Protein AF-A0AAE4FSF0-F1 (afdb_monomer_lite)

Foldseek 3Di:
DDPVVVVVVVVVVVVVVVVVVVVVVVVVVVVVVVVVVQVVLCVFALVLLLVLLVQLLVLLQCLLVVVPDDDPPQVVDCDQLRFGPSLLSNLLSQLQNLLSLVVCCVFHPCVPPPVLVVLSCQLLCLQQDPVLQDPPQPNASRAHPVLSNVSSPVFKDFDCLQPPVVPDPPDDDDPDDNPPPVGTGIDGDDSVVVSVCSNDPVNVPPPSCPNSVSNRVQSRPDDSLDDGRCSLSSLSSSLSSLVSSVVSCVVVVHHPDPDRDARRADSDDPCRVPNQFAKDFPDDDQQKTKIAGPVLQPDVNVQSVVQSHLSSDPFWPHWDQDSVRNMIMTGGDNVVDDSVRVCVSCVVRHPDDD

Radius of gyration: 27.37 Å; chains: 1; bounding box: 72×64×83 Å

Secondary structure (DSSP, 8-state):
--HHHHHHHHHHHHHHHHHHHHHHHHHHHHHHHHHHHHHHHIIIIIHHHHHHHHHHHHHHHHHHTT--PPPTTTTT---GGGS-HHHHHHHHHHHHHHHHHHHHHHHSTTTT-HHHHHHHHHHHHHHH--TT--TTS-STT---HHHHHHHHHHHEEE-THHHHHHH--SS----S-----SS--EEEPPHHHHHHHHH-HHHHT-GGGHHHHHHHHHHHH--TTS--TTHHHHHHHHHHHHHHHHHHHHHHT--S-SS---PPPPSS-HHHHH-S---EEEEEETTEEEEE-GGGGT-HHHHHHHHHHHHTSTTEEEEEEETTTTEEEEEE-TTT--HHHHHHHHHTSS----

Structure (mmCIF, N/CA/C/O backbone):
data_AF-A0AAE4FSF0-F1
#
_entry.id   AF-A0AAE4FSF0-F1
#
loop_
_atom_site.group_PDB
_atom_site.id
_atom_site.type_symbol
_atom_site.label_atom_id
_atom_site.label_alt_id
_atom_site.label_comp_id
_atom_site.label_asym_id
_atom_site.label_entity_id
_atom_site.label_seq_id
_atom_site.pdbx_PDB_ins_code
_atom_site.Cartn_x
_atom_site.Cartn_y
_atom_site.Cartn_z
_atom_site.occupancy
_atom_site.B_iso_or_equiv
_atom_site.auth_seq_id
_atom_site.auth_comp_id
_atom_site.auth_asym_id
_atom_site.auth_atom_id
_atom_site.pdbx_PDB_model_num
ATOM 1 N N . MET A 1 1 ? -48.128 -25.827 54.444 1.00 56.47 1 MET A N 1
ATOM 2 C CA . MET A 1 1 ? -46.885 -25.034 54.534 1.00 56.47 1 MET A CA 1
ATOM 3 C C . MET A 1 1 ? -47.155 -23.865 55.450 1.00 56.47 1 MET A C 1
ATOM 5 O O . MET A 1 1 ? -48.154 -23.189 55.232 1.00 56.47 1 MET A O 1
ATOM 9 N N . ASP A 1 2 ? -46.313 -23.655 56.459 1.00 75.25 2 ASP A N 1
ATOM 10 C CA . ASP A 1 2 ? -46.440 -22.484 57.325 1.00 75.25 2 ASP A CA 1
ATOM 11 C C . ASP A 1 2 ? -46.192 -21.192 56.530 1.00 75.25 2 ASP A C 1
ATOM 13 O O . ASP A 1 2 ? -45.295 -21.160 55.680 1.00 75.25 2 ASP A O 1
ATOM 17 N N . PRO A 1 3 ? -46.928 -20.103 56.814 1.00 75.94 3 PRO A N 1
ATOM 18 C CA . PRO A 1 3 ? -46.748 -18.810 56.147 1.00 75.94 3 PRO A CA 1
ATOM 19 C C . PRO A 1 3 ? -45.313 -18.271 56.276 1.00 75.94 3 PRO A C 1
ATOM 21 O O . PRO A 1 3 ? -44.815 -17.599 55.375 1.00 75.94 3 PRO A O 1
ATOM 24 N N . ILE A 1 4 ? -44.612 -18.644 57.350 1.00 75.38 4 ILE A N 1
ATOM 25 C CA . ILE A 1 4 ? -43.199 -18.318 57.579 1.00 75.38 4 ILE A CA 1
ATOM 26 C C . ILE A 1 4 ? -42.293 -18.990 56.531 1.00 75.38 4 ILE A C 1
ATOM 28 O O . ILE A 1 4 ? -41.375 -18.355 56.016 1.00 75.38 4 ILE A O 1
ATOM 32 N N . GLN A 1 5 ? -42.564 -20.245 56.157 1.00 75.00 5 GLN A N 1
ATOM 33 C CA . GLN A 1 5 ? -41.776 -20.946 55.136 1.00 75.00 5 GLN A CA 1
ATOM 34 C C . GLN A 1 5 ? -42.026 -20.397 53.728 1.00 75.00 5 GLN A C 1
ATOM 36 O O . GLN A 1 5 ? -41.090 -20.293 52.939 1.00 75.00 5 GLN A O 1
ATOM 41 N N . LEU A 1 6 ? -43.260 -19.982 53.429 1.00 76.81 6 LEU A N 1
ATOM 42 C CA . LEU A 1 6 ? -43.608 -19.313 52.171 1.00 76.81 6 LEU A CA 1
ATOM 43 C C . LEU A 1 6 ? -42.887 -17.965 52.016 1.00 76.81 6 LEU A C 1
ATOM 45 O O . LEU A 1 6 ? -42.329 -17.692 50.954 1.00 76.81 6 LEU A O 1
ATOM 49 N N . GLY A 1 7 ? -42.830 -17.156 53.081 1.00 77.88 7 GLY A N 1
ATOM 50 C CA . GLY A 1 7 ? -42.092 -15.888 53.079 1.00 77.88 7 GLY A CA 1
ATOM 51 C C . GLY A 1 7 ? -40.581 -16.069 52.897 1.00 77.88 7 GLY A C 1
ATOM 52 O O . GLY A 1 7 ? -39.942 -15.302 52.178 1.00 77.88 7 GLY A O 1
ATOM 53 N N . LEU A 1 8 ? -40.012 -17.123 53.489 1.00 80.19 8 LEU A N 1
ATOM 54 C CA . LEU A 1 8 ? -38.584 -17.424 53.380 1.00 80.19 8 LEU A CA 1
ATOM 55 C C . LEU A 1 8 ? -38.207 -17.911 51.970 1.00 80.19 8 LEU A C 1
ATOM 57 O O . LEU A 1 8 ? -37.219 -17.445 51.404 1.00 80.19 8 LEU A O 1
ATOM 61 N N . ILE A 1 9 ? -39.036 -18.766 51.361 1.00 82.56 9 ILE A N 1
ATOM 62 C CA . ILE A 1 9 ? -38.867 -19.217 49.969 1.00 82.56 9 ILE A CA 1
ATOM 63 C C . ILE A 1 9 ? -38.991 -18.040 48.991 1.00 82.56 9 ILE A C 1
ATOM 65 O O . ILE A 1 9 ? -38.169 -17.910 48.084 1.00 82.56 9 ILE A O 1
ATOM 69 N N . ALA A 1 10 ? -39.970 -17.153 49.192 1.00 79.81 10 ALA A N 1
ATOM 70 C CA . ALA A 1 10 ? -40.151 -15.968 48.354 1.00 79.81 10 ALA A CA 1
ATOM 71 C C . ALA A 1 10 ? -38.953 -15.001 48.433 1.00 79.81 10 ALA A C 1
ATOM 73 O O . ALA A 1 10 ? -38.528 -14.462 47.412 1.00 79.81 10 ALA A O 1
ATOM 74 N N . SER A 1 11 ? -38.371 -14.821 49.624 1.00 84.12 11 SER A N 1
ATOM 75 C CA . SER A 1 11 ? -37.178 -13.987 49.824 1.00 84.12 11 SER A CA 1
ATOM 76 C C . SER A 1 11 ? -35.945 -14.556 49.111 1.00 84.12 11 SER A C 1
ATOM 78 O O . SER A 1 11 ? -35.251 -13.832 48.397 1.00 84.12 11 SER A O 1
ATOM 80 N N . ILE A 1 12 ? -35.717 -15.871 49.221 1.00 86.31 12 ILE A N 1
ATOM 81 C CA . ILE A 1 12 ? -34.609 -16.551 48.534 1.00 86.31 12 ILE A CA 1
ATOM 82 C C . ILE A 1 12 ? -34.770 -16.442 47.013 1.00 86.31 12 ILE A C 1
ATOM 84 O O . ILE A 1 12 ? -33.822 -16.072 46.323 1.00 86.31 12 ILE A O 1
ATOM 88 N N . LEU A 1 13 ? -35.971 -16.707 46.488 1.00 86.38 13 LEU A N 1
ATOM 89 C CA . LEU A 1 13 ? -36.256 -16.580 45.056 1.00 86.38 13 LEU A CA 1
ATOM 90 C C . LEU A 1 13 ? -36.043 -15.146 44.556 1.00 86.38 13 LEU A C 1
ATOM 92 O O . LEU A 1 13 ? -35.426 -14.955 43.513 1.00 86.38 13 LEU A O 1
ATOM 96 N N . SER A 1 14 ? -36.486 -14.141 45.314 1.00 87.75 14 SER A N 1
ATOM 97 C CA . SER A 1 14 ? -36.264 -12.728 44.987 1.00 87.75 14 SER A CA 1
ATOM 98 C C . SER A 1 14 ? -34.772 -12.373 44.928 1.00 87.75 14 SER A C 1
ATOM 100 O O . SER A 1 14 ? -34.317 -11.745 43.967 1.00 87.75 14 SER A O 1
ATOM 102 N N . GLY A 1 15 ? -33.984 -12.834 45.907 1.00 86.69 15 GLY A N 1
ATOM 103 C CA . GLY A 1 15 ? -32.534 -12.633 45.933 1.00 86.69 15 GLY A CA 1
ATOM 104 C C . GLY A 1 15 ? -31.825 -13.267 44.734 1.00 86.69 15 GLY A C 1
ATOM 105 O O . GLY A 1 15 ? -30.996 -12.619 44.096 1.00 86.69 15 GLY A O 1
ATOM 106 N N . VAL A 1 16 ? -32.198 -14.499 44.371 1.00 89.12 16 VAL A N 1
ATOM 107 C CA . VAL A 1 16 ? -31.643 -15.205 43.202 1.00 89.12 16 VAL A CA 1
ATOM 108 C C . VAL A 1 16 ? -32.030 -14.512 41.893 1.00 89.12 16 VAL A C 1
ATOM 110 O O . VAL A 1 16 ? -31.165 -14.299 41.045 1.00 89.12 16 VAL A O 1
ATOM 113 N N . CYS A 1 17 ? -33.292 -14.103 41.735 1.00 89.94 17 CYS A N 1
ATOM 114 C CA . CYS A 1 17 ? -33.745 -13.358 40.558 1.00 89.94 17 CYS A CA 1
ATOM 115 C C . CYS A 1 17 ? -33.014 -12.019 40.414 1.00 89.94 17 CYS A C 1
ATOM 117 O O . CYS A 1 17 ? -32.606 -11.664 39.311 1.00 89.94 17 CYS A O 1
ATOM 119 N N . THR A 1 18 ? -32.799 -11.301 41.520 1.00 92.56 18 THR A N 1
ATOM 120 C CA . THR A 1 18 ? -32.062 -10.030 41.514 1.00 92.56 18 THR A CA 1
ATOM 121 C C . THR A 1 18 ? -30.602 -10.250 41.122 1.00 92.56 18 THR A C 1
ATOM 123 O O . T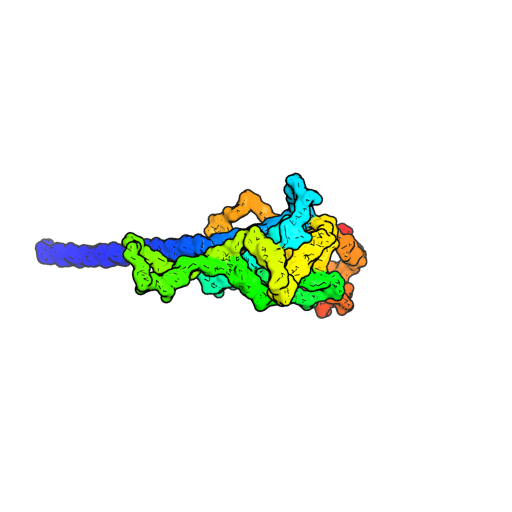HR A 1 18 ? -30.097 -9.544 40.255 1.00 92.56 18 THR A O 1
ATOM 126 N N . ALA A 1 19 ? -29.939 -11.265 41.685 1.00 89.88 19 ALA A N 1
ATOM 127 C CA . ALA A 1 19 ? -28.560 -11.603 41.336 1.00 89.88 19 ALA A CA 1
ATOM 128 C C . ALA A 1 19 ? -28.420 -11.997 39.852 1.00 89.88 19 ALA A C 1
ATOM 130 O O . ALA A 1 19 ? -27.544 -11.488 39.150 1.00 89.88 19 ALA A O 1
ATOM 131 N N . ALA A 1 20 ? -29.323 -12.840 39.343 1.00 90.38 20 ALA A N 1
ATOM 132 C CA . ALA A 1 20 ? -29.347 -13.227 37.933 1.00 90.38 20 ALA A CA 1
ATOM 133 C C . ALA A 1 20 ? -29.586 -12.020 37.012 1.00 90.38 20 ALA A C 1
ATOM 135 O O . ALA A 1 20 ? -28.869 -11.849 36.026 1.00 90.38 20 ALA A O 1
ATOM 136 N N . TRP A 1 21 ? -30.539 -11.149 37.363 1.00 93.50 21 TRP A N 1
ATOM 137 C CA . TRP A 1 21 ? -30.801 -9.906 36.640 1.00 93.50 21 TRP A CA 1
ATOM 138 C C . TRP A 1 21 ? -29.561 -9.011 36.603 1.00 93.50 21 TRP A C 1
ATOM 140 O O . TRP A 1 21 ? -29.157 -8.600 35.521 1.00 93.50 21 TRP A O 1
ATOM 150 N N . THR A 1 22 ? -28.899 -8.786 37.745 1.00 93.62 22 THR A N 1
ATOM 151 C CA . THR A 1 22 ? -27.697 -7.938 37.808 1.00 93.62 22 THR A CA 1
ATOM 152 C C . THR A 1 22 ? -26.560 -8.454 36.933 1.00 93.62 22 THR A C 1
ATOM 154 O O . THR A 1 22 ? -25.930 -7.661 36.235 1.00 93.62 22 THR A O 1
ATOM 157 N N . VAL A 1 23 ? -26.326 -9.771 36.909 1.00 91.94 23 VAL A N 1
ATOM 158 C CA . VAL A 1 23 ? -25.282 -10.385 36.074 1.00 91.94 23 VAL A CA 1
ATOM 159 C C . VAL A 1 23 ? -25.619 -10.245 34.590 1.00 91.94 23 VAL A C 1
ATOM 161 O O . VAL A 1 23 ? -24.746 -9.897 33.797 1.00 91.94 23 VAL A O 1
ATOM 164 N N . LEU A 1 24 ? -26.881 -10.463 34.206 1.00 92.69 24 LEU A N 1
ATOM 165 C CA . LEU A 1 24 ? -27.327 -10.298 32.821 1.00 92.69 24 LEU A CA 1
ATOM 166 C C . LEU A 1 24 ? -27.225 -8.843 32.359 1.00 92.69 24 LEU A C 1
ATOM 168 O O . LEU A 1 24 ? -26.702 -8.590 31.276 1.00 92.69 24 LEU A O 1
ATOM 172 N N . THR A 1 25 ? -27.667 -7.887 33.179 1.00 91.31 25 THR A N 1
ATOM 173 C CA . THR A 1 25 ? -27.570 -6.461 32.845 1.00 91.31 25 THR A CA 1
ATOM 174 C C . THR A 1 25 ? -26.128 -5.979 32.799 1.00 91.31 25 THR A C 1
ATOM 176 O O . THR A 1 25 ? -25.791 -5.189 31.926 1.00 91.31 25 THR A O 1
ATOM 179 N N . TRP A 1 26 ? -25.263 -6.470 33.694 1.00 91.00 26 TRP A N 1
ATOM 180 C CA . TRP A 1 26 ? -23.839 -6.139 33.679 1.00 91.00 26 TRP A CA 1
ATOM 181 C C . TRP A 1 26 ? -23.166 -6.665 32.412 1.00 91.00 26 TRP A C 1
ATOM 183 O O . TRP A 1 26 ? -22.460 -5.915 31.749 1.00 91.00 26 TRP A O 1
ATOM 193 N N . ARG A 1 27 ? -23.466 -7.908 32.015 1.00 91.00 27 ARG A N 1
ATOM 194 C CA . ARG A 1 27 ? -22.959 -8.482 30.766 1.00 91.00 27 ARG A CA 1
ATOM 195 C C . ARG A 1 27 ? -23.436 -7.703 29.540 1.00 91.00 27 ARG A C 1
ATOM 197 O O . ARG A 1 27 ? -22.619 -7.332 28.715 1.00 91.00 27 ARG A O 1
ATOM 204 N N . GLN A 1 28 ? -24.729 -7.386 29.455 1.00 90.25 28 GLN A N 1
ATOM 205 C CA . GLN A 1 28 ? -25.264 -6.569 28.357 1.00 90.25 28 GLN A CA 1
ATOM 206 C C . GLN A 1 28 ? -24.636 -5.173 28.301 1.00 90.25 28 GLN A C 1
ATOM 208 O O . GLN A 1 28 ? -24.403 -4.642 27.219 1.00 90.25 28 GLN A O 1
ATOM 213 N N . GLN A 1 29 ? -24.389 -4.561 29.459 1.00 88.38 29 GLN A N 1
ATOM 214 C CA . GLN A 1 29 ? -23.732 -3.262 29.538 1.00 88.38 29 GLN A CA 1
ATOM 215 C C . GLN A 1 29 ? -22.278 -3.356 29.069 1.00 88.38 29 GLN A C 1
ATOM 217 O O . GLN A 1 29 ? -21.823 -2.504 28.313 1.00 88.38 29 GLN A O 1
ATOM 222 N N . GLN A 1 30 ? -21.576 -4.413 29.468 1.00 87.38 30 GLN A N 1
ATOM 223 C CA . GLN A 1 30 ? -20.200 -4.660 29.066 1.00 87.38 30 GLN A CA 1
ATOM 224 C C . GLN A 1 30 ? -20.084 -4.939 27.563 1.00 87.38 30 GLN A C 1
ATOM 226 O O . GLN A 1 30 ? -19.218 -4.358 26.916 1.00 87.38 30 GLN A O 1
ATOM 231 N N . ASP A 1 31 ? -21.003 -5.723 26.993 1.00 83.62 31 ASP A N 1
ATOM 232 C CA . ASP A 1 31 ? -21.067 -5.978 25.549 1.00 83.62 31 ASP A CA 1
ATOM 233 C C . ASP A 1 31 ? -21.261 -4.658 24.769 1.00 83.62 31 ASP A C 1
ATOM 235 O O . ASP A 1 31 ? -20.548 -4.396 23.801 1.00 83.62 31 ASP A O 1
ATOM 239 N N . LYS A 1 32 ? -22.151 -3.768 25.240 1.00 85.19 32 LYS A N 1
ATOM 240 C CA . LYS A 1 32 ? -22.353 -2.430 24.645 1.00 85.19 32 LYS A CA 1
ATOM 241 C C . LYS A 1 32 ? -21.128 -1.528 24.761 1.00 85.19 32 LYS A C 1
ATOM 243 O O . LYS A 1 32 ? -20.839 -0.753 23.854 1.00 85.19 32 LYS A O 1
ATOM 248 N N . GLU A 1 33 ? -20.428 -1.576 25.890 1.00 82.00 33 GLU A N 1
ATOM 249 C CA . GLU A 1 33 ? -19.205 -0.798 26.087 1.00 82.00 33 GLU A CA 1
ATOM 250 C C . GLU A 1 33 ? -18.066 -1.293 25.191 1.00 82.00 33 GLU A C 1
ATOM 252 O O . GLU A 1 33 ? -17.280 -0.483 24.698 1.00 82.00 33 GLU A O 1
ATOM 257 N N . GLU A 1 34 ? -17.967 -2.603 24.965 1.00 80.00 34 GLU A N 1
ATOM 258 C CA . GLU A 1 34 ? -17.018 -3.184 24.017 1.00 80.00 34 GLU A CA 1
ATOM 259 C C . GLU A 1 34 ? -17.343 -2.793 22.575 1.00 80.00 34 GLU A C 1
ATOM 261 O O . GLU A 1 34 ? -16.437 -2.388 21.847 1.00 80.00 34 GLU A O 1
ATOM 266 N N . GLU A 1 35 ? -18.615 -2.844 22.178 1.00 80.25 35 GLU A N 1
ATOM 267 C CA . GLU A 1 35 ? -19.079 -2.411 20.855 1.00 80.25 35 GLU A CA 1
ATOM 268 C C . GLU A 1 35 ? -18.779 -0.923 20.621 1.00 80.25 35 GLU A C 1
ATOM 270 O O . GLU A 1 35 ? -18.091 -0.575 19.665 1.00 80.25 35 GLU A O 1
ATOM 275 N N . ALA A 1 36 ? -19.128 -0.047 21.568 1.00 79.62 36 ALA A N 1
ATOM 276 C CA . ALA A 1 36 ? -18.833 1.384 21.467 1.00 79.62 36 ALA A CA 1
ATOM 277 C C . ALA A 1 36 ? -17.323 1.688 21.397 1.00 79.62 36 ALA A C 1
ATOM 279 O O . ALA A 1 36 ? -16.898 2.633 20.726 1.00 79.62 36 ALA A O 1
ATOM 280 N N . LYS A 1 37 ? -16.485 0.900 22.086 1.00 77.38 37 LYS A N 1
ATOM 281 C CA . LYS A 1 37 ? -15.020 1.005 21.976 1.00 77.38 37 LYS A CA 1
ATOM 282 C C . LYS A 1 37 ? -14.530 0.572 20.597 1.00 77.38 37 LYS A C 1
ATOM 284 O O . LYS A 1 37 ? -13.644 1.231 20.054 1.00 77.38 37 LYS A O 1
ATOM 289 N N . ARG A 1 38 ? -15.086 -0.506 20.035 1.00 76.81 38 ARG A N 1
ATOM 290 C CA . ARG A 1 38 ? -14.764 -0.961 18.675 1.00 76.81 38 ARG A CA 1
ATOM 291 C C . ARG A 1 38 ? -15.151 0.093 17.648 1.00 76.81 38 ARG A C 1
ATOM 293 O O . ARG A 1 38 ? -14.278 0.507 16.898 1.00 76.81 38 ARG A O 1
ATOM 300 N N . ASP A 1 39 ? -16.374 0.611 17.704 1.00 81.69 39 ASP A N 1
ATOM 301 C CA . ASP A 1 39 ? -16.863 1.654 16.795 1.00 81.69 39 ASP A CA 1
ATOM 302 C C . ASP A 1 39 ? -16.007 2.919 16.863 1.00 81.69 39 ASP A C 1
ATOM 304 O O . ASP A 1 39 ? -15.660 3.519 15.846 1.00 81.69 39 ASP A O 1
ATOM 308 N N . ARG A 1 40 ? -15.598 3.310 18.074 1.00 82.94 40 ARG A N 1
ATOM 309 C CA . ARG A 1 40 ? -14.693 4.443 18.269 1.00 82.94 40 ARG A CA 1
ATOM 310 C C . ARG A 1 40 ? -13.315 4.192 17.661 1.00 82.94 40 ARG A C 1
ATOM 312 O O . ARG A 1 40 ? -12.782 5.079 16.998 1.00 82.94 40 ARG A O 1
ATOM 319 N N . ASN A 1 41 ? -12.729 3.019 17.895 1.00 81.19 41 ASN A N 1
ATOM 320 C CA . ASN A 1 41 ? -11.443 2.651 17.297 1.00 81.19 41 ASN A CA 1
ATOM 321 C C . ASN A 1 41 ? -11.546 2.601 15.772 1.00 81.19 41 ASN A C 1
ATOM 323 O O . ASN A 1 41 ? -10.625 3.040 15.077 1.00 81.19 41 ASN A O 1
ATOM 327 N N . ALA A 1 42 ? -12.679 2.114 15.264 1.00 82.00 42 ALA A N 1
ATOM 328 C CA . ALA A 1 42 ? -12.947 2.059 13.846 1.00 82.00 42 ALA A CA 1
ATOM 329 C C . ALA A 1 42 ? -12.988 3.468 13.242 1.00 82.00 42 ALA A C 1
ATOM 331 O O . ALA A 1 42 ? -12.250 3.772 12.308 1.00 82.00 42 ALA A O 1
ATOM 332 N N . ALA A 1 43 ? -13.754 4.369 13.858 1.00 85.50 43 ALA A N 1
ATOM 333 C CA . ALA A 1 43 ? -13.892 5.751 13.416 1.00 85.50 43 ALA A CA 1
ATOM 334 C C . ALA A 1 43 ? -12.584 6.560 13.479 1.00 85.50 43 ALA A C 1
ATOM 336 O O . ALA A 1 43 ? -12.357 7.407 12.619 1.00 85.50 43 ALA A O 1
ATOM 337 N N . LEU A 1 44 ? -11.734 6.329 14.488 1.00 89.50 44 LEU A N 1
ATOM 338 C CA . LEU A 1 44 ? -10.519 7.128 14.697 1.00 89.50 44 LEU A CA 1
ATOM 339 C C . LEU A 1 44 ? -9.293 6.618 13.937 1.00 89.50 44 LEU A C 1
ATOM 341 O O . LEU A 1 44 ? -8.451 7.429 13.557 1.00 89.50 44 LEU A O 1
ATOM 345 N N . TYR A 1 45 ? -9.154 5.301 13.767 1.00 91.88 45 TYR A N 1
ATOM 346 C CA . TYR A 1 45 ? -7.895 4.709 13.302 1.00 91.88 45 TYR A CA 1
ATOM 347 C C . TYR A 1 45 ? -8.077 3.694 12.182 1.00 91.88 45 TYR A C 1
ATOM 349 O O . TYR A 1 45 ? -7.332 3.749 11.208 1.00 91.88 45 TYR A O 1
ATOM 357 N N . VAL A 1 46 ? -9.046 2.780 12.301 1.00 93.69 46 VAL A N 1
ATOM 358 C CA . VAL A 1 46 ? -9.231 1.712 11.303 1.00 93.69 46 VAL A CA 1
ATOM 359 C C . VAL A 1 46 ? -9.723 2.286 9.984 1.00 93.69 46 VAL A C 1
ATOM 361 O O . VAL A 1 46 ? -9.076 2.074 8.965 1.00 93.69 46 VAL A O 1
ATOM 364 N N . ASN A 1 47 ? -10.819 3.046 9.994 1.00 94.12 47 ASN A N 1
ATOM 365 C CA . ASN A 1 47 ? -11.427 3.562 8.771 1.00 94.12 47 ASN A CA 1
ATOM 366 C C . ASN A 1 47 ? -10.458 4.474 8.010 1.00 94.12 47 ASN A C 1
ATOM 368 O O . ASN A 1 47 ? -10.263 4.231 6.822 1.00 94.12 47 ASN A O 1
ATOM 372 N N . PRO A 1 48 ? -9.780 5.452 8.645 1.00 95.31 48 PRO A N 1
ATOM 373 C CA . PRO A 1 48 ? -8.793 6.257 7.933 1.00 95.31 48 PRO A CA 1
ATOM 374 C C . PRO A 1 48 ? -7.618 5.440 7.385 1.00 95.31 48 PRO A C 1
ATOM 376 O O . PRO A 1 48 ? -7.118 5.746 6.309 1.00 95.31 48 PRO A O 1
ATOM 379 N N . PHE A 1 49 ? -7.191 4.380 8.080 1.00 96.88 49 PHE A N 1
ATOM 380 C CA . PHE A 1 49 ? -6.134 3.503 7.580 1.00 96.88 49 PHE A CA 1
ATOM 381 C C . PHE A 1 49 ? -6.577 2.659 6.380 1.00 96.88 49 PHE A C 1
ATOM 383 O O . PHE A 1 49 ? -5.843 2.589 5.395 1.00 96.88 49 PHE A O 1
ATOM 390 N N . ILE A 1 50 ? -7.775 2.064 6.430 1.00 96.31 50 ILE A N 1
ATOM 391 C CA . ILE A 1 50 ? -8.365 1.338 5.296 1.00 96.31 50 ILE A CA 1
ATOM 392 C C . ILE A 1 50 ? -8.503 2.275 4.095 1.00 96.31 50 ILE A C 1
ATOM 394 O O . ILE A 1 50 ? -8.119 1.901 2.992 1.00 96.31 50 ILE A O 1
ATOM 398 N N . LEU A 1 51 ? -8.996 3.498 4.314 1.00 96.00 51 LEU A N 1
ATOM 399 C CA . LEU A 1 51 ? -9.135 4.507 3.264 1.00 96.00 51 LEU A CA 1
ATOM 400 C C . LEU A 1 51 ? -7.779 4.910 2.681 1.00 96.00 51 LEU A C 1
ATOM 402 O O . LEU A 1 51 ? -7.631 4.900 1.469 1.00 96.00 51 LEU A O 1
ATOM 406 N N . ALA A 1 52 ? -6.766 5.172 3.509 1.00 97.56 52 ALA A N 1
ATOM 407 C CA . ALA A 1 52 ? -5.431 5.514 3.020 1.00 97.56 52 ALA A CA 1
ATOM 408 C C . ALA A 1 52 ? -4.786 4.376 2.209 1.00 97.56 52 ALA A C 1
ATOM 410 O O . ALA A 1 52 ? -4.112 4.624 1.210 1.00 97.56 52 ALA A O 1
ATOM 411 N N . ALA A 1 53 ? -4.986 3.121 2.626 1.00 97.75 53 ALA A N 1
ATOM 412 C CA . ALA A 1 53 ? -4.523 1.958 1.875 1.00 97.75 53 ALA A CA 1
ATOM 413 C C . ALA A 1 53 ? -5.302 1.771 0.559 1.00 97.75 53 ALA A C 1
ATOM 415 O O . ALA A 1 53 ? -4.695 1.419 -0.453 1.00 97.75 53 ALA A O 1
ATOM 416 N N . GLU A 1 54 ? -6.612 2.039 0.556 1.00 96.81 54 GLU A N 1
ATOM 417 C CA . GLU A 1 54 ? -7.451 2.001 -0.646 1.00 96.81 54 GLU A CA 1
ATOM 418 C C . GLU A 1 54 ? -7.087 3.101 -1.645 1.00 96.81 54 GLU A C 1
ATOM 420 O O . GLU A 1 54 ? -6.892 2.820 -2.824 1.00 96.81 54 GLU A O 1
ATOM 425 N N . GLU A 1 55 ? -6.953 4.343 -1.187 1.00 95.94 55 GLU A N 1
ATOM 426 C CA . GLU A 1 55 ? -6.574 5.478 -2.029 1.00 95.94 55 GLU A CA 1
ATOM 427 C C . GLU A 1 55 ? -5.207 5.242 -2.673 1.00 95.94 55 GLU A C 1
ATOM 429 O O . GLU A 1 55 ? -5.048 5.428 -3.879 1.00 95.94 55 GLU A O 1
ATOM 434 N N . LEU A 1 56 ? -4.229 4.754 -1.899 1.00 97.69 56 LEU A N 1
ATOM 435 C CA . LEU A 1 56 ? -2.914 4.433 -2.440 1.00 97.69 56 LEU A CA 1
ATOM 436 C C . LEU A 1 56 ? -2.971 3.272 -3.439 1.00 97.69 56 LEU A C 1
ATOM 438 O O . LEU A 1 56 ? -2.346 3.356 -4.499 1.00 97.69 56 LEU A O 1
ATOM 442 N N . GLN A 1 57 ? -3.692 2.183 -3.137 1.00 96.62 57 GLN A N 1
ATOM 443 C CA . GLN A 1 57 ? -3.772 1.074 -4.090 1.00 96.62 57 GLN A CA 1
ATOM 444 C C . GLN A 1 57 ? -4.426 1.531 -5.395 1.00 96.62 57 GLN A C 1
ATOM 446 O O . GLN A 1 57 ? -3.923 1.187 -6.465 1.00 96.62 57 GLN A O 1
ATOM 451 N N . ASP A 1 58 ? -5.510 2.308 -5.317 1.00 94.44 58 ASP A N 1
ATOM 452 C CA . ASP A 1 58 ? -6.279 2.722 -6.488 1.00 94.44 58 ASP A CA 1
ATOM 453 C C . ASP A 1 58 ? -5.486 3.713 -7.346 1.00 94.44 58 ASP A C 1
ATOM 455 O O . ASP A 1 58 ? -5.369 3.523 -8.561 1.00 94.44 58 ASP A O 1
ATOM 459 N N . ALA A 1 59 ? -4.830 4.695 -6.716 1.00 93.44 59 ALA A N 1
ATOM 460 C CA . ALA A 1 59 ? -3.932 5.626 -7.395 1.00 93.44 59 ALA A CA 1
ATOM 461 C C . ALA A 1 59 ? -2.816 4.878 -8.142 1.00 93.44 59 ALA A C 1
ATOM 463 O O . ALA A 1 59 ? -2.577 5.120 -9.332 1.00 93.44 59 ALA A O 1
ATOM 464 N N . LEU A 1 60 ? -2.174 3.904 -7.484 1.00 94.31 60 LEU A N 1
ATOM 465 C CA . LEU A 1 60 ? -1.147 3.074 -8.113 1.00 94.31 60 LEU A CA 1
ATOM 466 C C . LEU A 1 60 ? -1.717 2.200 -9.231 1.00 94.31 60 LEU A C 1
ATOM 468 O O . LEU A 1 60 ? -1.104 2.105 -10.293 1.00 94.31 60 LEU A O 1
ATOM 472 N N . TYR A 1 61 ? -2.875 1.570 -9.036 1.00 92.88 61 TYR A N 1
ATOM 473 C CA . TYR A 1 61 ? -3.488 0.711 -10.045 1.00 92.88 61 TYR A CA 1
ATOM 474 C C . TYR A 1 61 ? -3.840 1.499 -11.308 1.00 92.88 61 TYR A C 1
ATOM 476 O O . TYR A 1 61 ? -3.504 1.072 -12.418 1.00 92.88 61 TYR A O 1
ATOM 484 N N . ASN A 1 62 ? -4.477 2.659 -11.146 1.00 90.75 62 ASN A N 1
ATOM 485 C CA . ASN A 1 62 ? -4.876 3.523 -12.249 1.00 90.75 62 ASN A CA 1
ATOM 486 C C . ASN A 1 62 ? -3.658 4.058 -13.000 1.00 90.75 62 ASN A C 1
ATOM 488 O O . ASN A 1 62 ? -3.631 4.010 -14.234 1.00 90.75 62 ASN A O 1
ATOM 492 N N . TYR A 1 63 ? -2.617 4.472 -12.276 1.00 90.75 63 TYR A N 1
ATOM 493 C CA . TYR A 1 63 ? -1.354 4.886 -12.872 1.00 90.75 63 TYR A CA 1
ATOM 494 C C . TYR A 1 63 ? -0.667 3.748 -13.633 1.00 90.75 63 TYR A C 1
ATOM 496 O O . TYR A 1 63 ? -0.441 3.856 -14.836 1.00 90.75 63 TYR A O 1
ATOM 504 N N . LEU A 1 64 ? -0.408 2.613 -12.982 1.00 89.44 64 LEU A N 1
ATOM 505 C CA . LEU A 1 64 ? 0.307 1.478 -13.576 1.00 89.44 64 LEU A CA 1
ATOM 506 C C . LEU A 1 64 ? -0.443 0.845 -14.753 1.00 89.44 64 LEU A C 1
ATOM 508 O O . LEU A 1 64 ? 0.192 0.282 -15.647 1.00 89.44 64 LEU A O 1
ATOM 512 N N . SER A 1 65 ? -1.772 0.934 -14.772 1.00 87.19 65 SER A N 1
ATOM 513 C CA . SER A 1 65 ? -2.604 0.429 -15.871 1.00 87.19 65 SER A CA 1
ATOM 514 C C . SER A 1 65 ? -2.723 1.406 -17.045 1.00 87.19 65 SER A C 1
ATOM 516 O O . SER A 1 65 ? -3.335 1.059 -18.052 1.00 87.19 65 SER A O 1
ATOM 518 N N . GLY A 1 66 ? -2.176 2.622 -16.934 1.00 85.56 66 GLY A N 1
ATOM 519 C CA . GLY A 1 66 ? -2.345 3.676 -17.939 1.00 85.56 66 GLY A CA 1
ATOM 520 C C . GLY A 1 66 ? -3.755 4.279 -17.978 1.00 85.56 66 GLY A C 1
ATOM 521 O O . GLY A 1 66 ? -4.096 4.961 -18.939 1.00 85.56 66 GLY A O 1
ATOM 522 N N . ASN A 1 67 ? -4.565 4.045 -16.941 1.00 82.44 67 ASN A N 1
ATOM 523 C CA . ASN A 1 67 ? -5.919 4.588 -16.793 1.00 82.44 67 ASN A CA 1
ATOM 524 C C . ASN A 1 67 ? -5.937 5.932 -16.058 1.00 82.44 67 ASN A C 1
ATOM 526 O O . ASN A 1 67 ? -7.010 6.471 -15.786 1.00 82.44 67 ASN A O 1
ATOM 530 N N . TYR A 1 68 ? -4.771 6.474 -15.712 1.00 76.88 68 TYR A N 1
ATOM 531 C CA . TYR A 1 68 ? -4.677 7.808 -15.147 1.00 76.88 68 TYR A CA 1
ATOM 532 C C . TYR A 1 68 ? -4.984 8.833 -16.243 1.00 76.88 68 TYR A C 1
ATOM 534 O O . TYR A 1 68 ? -4.145 9.147 -17.091 1.00 76.88 68 TYR A O 1
ATOM 542 N N . HIS A 1 69 ? -6.223 9.315 -16.265 1.00 62.22 69 HIS A N 1
ATOM 543 C CA . HIS A 1 69 ? -6.667 10.290 -17.248 1.00 62.22 69 HIS A CA 1
ATOM 544 C C . HIS A 1 69 ? -6.257 11.680 -16.781 1.00 62.22 69 HIS A C 1
ATOM 546 O O . HIS A 1 69 ? -6.679 12.130 -15.719 1.00 62.22 69 HIS A O 1
ATOM 552 N N . LYS A 1 70 ? -5.479 12.382 -17.605 1.00 59.56 70 LYS A N 1
ATOM 553 C CA . LYS A 1 70 ? -5.276 13.817 -17.411 1.00 59.56 70 LYS A CA 1
ATOM 554 C C . LYS A 1 70 ? -6.623 14.522 -17.508 1.00 59.56 70 LYS A C 1
ATOM 556 O O . LYS A 1 70 ? -7.365 14.303 -18.472 1.00 59.56 70 LYS A O 1
ATOM 561 N N . LEU A 1 71 ? -6.949 15.365 -16.535 1.00 55.66 71 LEU A N 1
ATOM 562 C CA . LEU A 1 71 ? -8.166 16.168 -16.613 1.00 55.66 71 LEU A CA 1
ATOM 563 C C . LEU A 1 71 ? -8.075 17.124 -17.820 1.00 55.66 71 LEU A C 1
ATOM 565 O O . LEU A 1 71 ? -6.999 17.672 -18.094 1.00 55.66 71 LEU A O 1
ATOM 569 N N . PRO A 1 72 ? -9.181 17.376 -18.549 1.00 42.94 72 PRO A N 1
ATOM 570 C CA . PRO A 1 72 ? -9.188 18.354 -19.633 1.00 42.94 72 PRO A CA 1
ATOM 571 C C . PRO A 1 72 ? -8.670 19.719 -19.143 1.00 42.94 72 PRO A C 1
ATOM 573 O O . PRO A 1 72 ? -9.255 20.322 -18.244 1.00 42.94 72 PRO A O 1
ATOM 576 N N . GLY A 1 73 ? -7.564 20.204 -19.721 1.00 51.25 73 GLY A N 1
ATOM 577 C CA . GLY A 1 73 ? -6.901 21.460 -19.326 1.00 51.25 73 GLY A CA 1
ATOM 578 C C . GLY A 1 73 ? -5.600 21.307 -18.521 1.00 51.25 73 GLY A C 1
ATOM 579 O O . GLY A 1 73 ? -4.921 22.310 -18.284 1.00 51.25 73 GLY A O 1
ATOM 580 N N . GLU A 1 74 ? -5.203 20.084 -18.155 1.00 54.81 74 GLU A N 1
ATOM 581 C CA . GLU A 1 74 ? -3.897 19.813 -17.531 1.00 54.81 74 GLU A CA 1
ATOM 582 C C . GLU A 1 74 ? -2.708 19.983 -18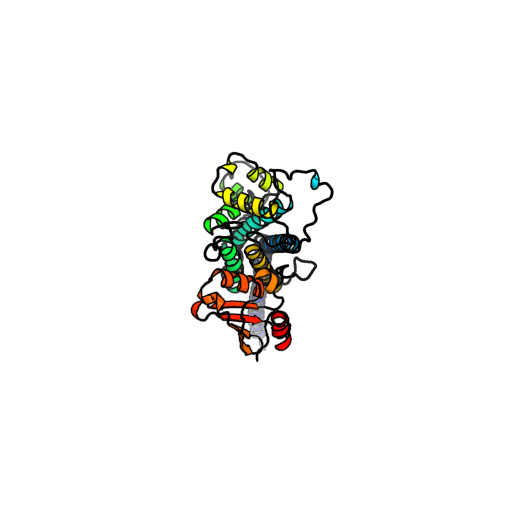.483 1.00 54.81 74 GLU A C 1
ATOM 584 O O . GLU A 1 74 ? -1.612 20.271 -18.023 1.00 54.81 74 GLU A O 1
ATOM 589 N N . GLU A 1 75 ? -2.892 19.902 -19.806 1.00 50.88 75 GLU A N 1
ATOM 590 C CA . GLU A 1 75 ? -1.799 20.153 -20.766 1.00 50.88 75 GLU A CA 1
ATOM 591 C C . GLU A 1 75 ? -1.232 21.581 -20.664 1.00 50.88 75 GLU A C 1
ATOM 593 O O . GLU A 1 75 ? -0.064 21.822 -20.957 1.00 50.88 75 GLU A O 1
ATOM 598 N N . THR A 1 76 ? -2.063 22.525 -20.216 1.00 45.16 76 THR A N 1
ATOM 599 C CA . THR A 1 76 ? -1.720 23.942 -20.022 1.00 45.16 76 THR A CA 1
ATOM 600 C C . THR A 1 76 ? -1.399 24.315 -18.579 1.00 45.16 76 THR A C 1
ATOM 602 O O . THR A 1 76 ? -0.831 25.379 -18.335 1.00 45.16 76 THR A O 1
ATOM 605 N N . ARG A 1 77 ? -1.760 23.470 -17.609 1.00 49.81 77 ARG A N 1
ATOM 606 C CA . ARG A 1 77 ? -1.368 23.656 -16.215 1.00 49.81 77 ARG A CA 1
ATOM 607 C C . ARG A 1 77 ? -0.082 22.867 -16.022 1.00 49.81 77 ARG A C 1
ATOM 609 O O . ARG A 1 77 ? -0.136 21.664 -15.806 1.00 49.81 77 ARG A O 1
ATOM 616 N N . GLN A 1 78 ? 1.074 23.537 -16.061 1.00 52.94 78 GLN A N 1
ATOM 617 C CA . GLN A 1 78 ? 2.182 23.044 -15.236 1.00 52.94 78 GLN A CA 1
ATOM 618 C C . GLN A 1 78 ? 1.560 22.808 -13.862 1.00 52.94 78 GLN A C 1
ATOM 620 O O . GLN A 1 78 ? 0.994 23.756 -13.304 1.00 52.94 78 GLN A O 1
ATOM 625 N N . GLY A 1 79 ? 1.516 21.556 -13.396 1.00 54.12 79 GLY A N 1
ATOM 626 C CA . GLY A 1 79 ? 0.925 21.290 -12.095 1.00 54.12 79 GLY A CA 1
ATOM 627 C C . GLY A 1 79 ? 1.637 22.168 -11.079 1.00 54.12 79 GLY A C 1
ATOM 628 O O . GLY A 1 79 ? 2.783 22.602 -11.273 1.00 54.12 79 GLY A O 1
ATOM 629 N N . TYR A 1 80 ? 0.893 22.595 -10.075 1.00 56.56 80 TYR A N 1
ATOM 630 C CA . TYR A 1 80 ? 1.417 23.556 -9.133 1.00 56.56 80 TYR A CA 1
ATOM 631 C C . TYR A 1 80 ? 2.590 22.862 -8.370 1.00 56.56 80 TYR A C 1
ATOM 633 O O . TYR A 1 80 ? 2.777 21.647 -8.419 1.00 56.56 80 TYR A O 1
ATOM 641 N N . ALA A 1 81 ? 3.585 23.635 -7.928 1.00 67.56 81 ALA A N 1
ATOM 642 C CA . ALA A 1 81 ? 4.942 23.138 -7.597 1.00 67.56 81 ALA A CA 1
ATOM 643 C C . ALA A 1 81 ? 5.789 22.499 -8.739 1.00 67.56 81 ALA A C 1
ATOM 645 O O . ALA A 1 81 ? 6.928 22.113 -8.484 1.00 67.56 81 ALA A O 1
ATOM 646 N N . GLY A 1 82 ? 5.319 22.464 -9.993 1.00 79.62 82 GLY A N 1
ATOM 647 C CA . GLY A 1 82 ? 6.120 22.099 -1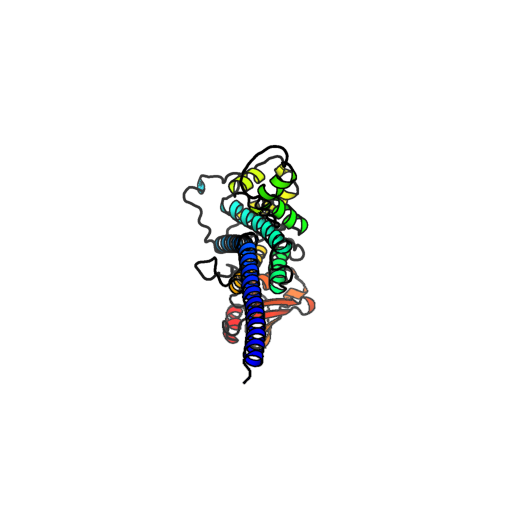1.174 1.00 79.62 82 GLY A CA 1
ATOM 648 C C . GLY A 1 82 ? 6.100 20.618 -11.575 1.00 79.62 82 GLY A C 1
ATOM 649 O O . GLY A 1 82 ? 6.879 20.239 -12.448 1.00 79.62 82 GLY A O 1
ATOM 650 N N . PHE A 1 83 ? 5.218 19.812 -10.978 1.00 86.19 83 PHE A N 1
ATOM 651 C CA . PHE A 1 83 ? 5.061 18.375 -11.252 1.00 86.19 83 PHE A CA 1
ATOM 652 C C . PHE A 1 83 ? 3.678 18.059 -11.831 1.00 86.19 83 PHE A C 1
ATOM 654 O O . PHE A 1 83 ? 2.782 18.895 -11.753 1.00 86.19 83 PHE A O 1
ATOM 661 N N . SER A 1 84 ? 3.457 16.879 -12.420 1.00 86.19 84 SER A N 1
ATOM 662 C CA . SER A 1 84 ? 2.105 16.491 -12.858 1.00 86.19 84 SER A CA 1
ATOM 663 C C . SER A 1 84 ? 1.156 16.229 -11.679 1.00 86.19 84 SER A C 1
ATOM 665 O O . SER A 1 84 ? 1.583 15.855 -10.585 1.00 86.19 84 SER A O 1
ATOM 667 N N . ALA A 1 85 ? -0.155 16.367 -11.914 1.00 84.81 85 ALA A N 1
ATOM 668 C CA . ALA A 1 85 ? -1.175 16.017 -10.921 1.00 84.81 85 ALA A CA 1
ATOM 669 C C . ALA A 1 85 ? -1.057 14.548 -10.473 1.00 84.81 85 ALA A C 1
ATOM 671 O O . ALA A 1 85 ? -1.149 14.266 -9.283 1.00 84.81 85 ALA A O 1
ATOM 672 N N . ALA A 1 86 ? -0.745 13.644 -11.411 1.00 87.25 86 ALA A N 1
ATOM 673 C CA . ALA A 1 86 ? -0.493 12.230 -11.132 1.00 87.25 86 ALA A CA 1
ATOM 674 C C . ALA A 1 86 ? 0.656 12.024 -10.149 1.00 87.25 86 ALA A C 1
ATOM 676 O O . ALA A 1 86 ? 0.521 11.278 -9.181 1.00 87.25 86 ALA A O 1
ATOM 677 N N . ALA A 1 87 ? 1.781 12.701 -10.381 1.00 90.94 87 ALA A N 1
ATOM 678 C CA . ALA A 1 87 ? 2.931 12.614 -9.496 1.00 90.94 87 ALA A CA 1
ATOM 679 C C . ALA A 1 87 ? 2.578 13.088 -8.085 1.00 90.94 87 ALA A C 1
ATOM 681 O O . ALA A 1 87 ? 2.854 12.382 -7.113 1.00 90.94 87 ALA A O 1
ATOM 682 N N . LEU A 1 88 ? 1.925 14.247 -7.976 1.00 91.56 88 LEU A N 1
ATOM 683 C CA . LEU A 1 88 ? 1.528 14.811 -6.689 1.00 91.56 88 LEU A CA 1
ATOM 684 C C . LEU A 1 88 ? 0.558 13.900 -5.935 1.00 91.56 88 LEU A C 1
ATOM 686 O O . LEU A 1 88 ? 0.796 13.631 -4.763 1.00 91.56 88 LEU A O 1
ATOM 690 N N . GLU A 1 89 ? -0.488 13.398 -6.591 1.00 92.00 89 GLU A N 1
ATOM 691 C CA . GLU A 1 89 ? -1.496 12.531 -5.971 1.00 92.00 89 GLU A CA 1
ATOM 692 C C . GLU A 1 89 ? -0.899 11.203 -5.488 1.00 92.00 89 GLU A C 1
ATOM 694 O O . GLU A 1 89 ? -1.122 10.791 -4.348 1.00 92.00 89 GLU A O 1
ATOM 699 N N . ILE A 1 90 ? -0.084 10.547 -6.316 1.00 94.62 90 ILE A N 1
ATOM 700 C CA . ILE A 1 90 ? 0.536 9.266 -5.955 1.00 94.62 90 ILE A CA 1
ATOM 701 C C . ILE A 1 90 ? 1.508 9.454 -4.789 1.00 94.62 90 ILE A C 1
ATOM 703 O O . ILE A 1 90 ? 1.468 8.703 -3.818 1.00 94.62 90 ILE A O 1
ATOM 707 N N . VAL A 1 91 ? 2.379 10.464 -4.833 1.00 95.62 91 VAL A N 1
ATOM 708 C CA . VAL A 1 91 ? 3.340 10.669 -3.738 1.00 95.62 91 VAL A CA 1
ATOM 709 C C . VAL A 1 91 ? 2.643 11.160 -2.466 1.00 95.62 91 VAL A C 1
ATOM 711 O O . VAL A 1 91 ? 3.036 10.762 -1.368 1.00 95.62 91 VAL A O 1
ATOM 714 N N . TYR A 1 92 ? 1.570 11.946 -2.593 1.00 96.44 92 TYR A N 1
ATOM 715 C CA . TYR A 1 92 ? 0.702 12.316 -1.476 1.00 96.44 92 TYR A CA 1
ATOM 716 C C . TYR A 1 92 ? 0.087 11.080 -0.809 1.00 96.44 92 TYR A C 1
ATOM 718 O O . TYR A 1 92 ? 0.267 10.876 0.391 1.00 96.44 92 TYR A O 1
ATOM 726 N N . THR A 1 93 ? -0.577 10.211 -1.572 1.00 97.62 93 THR A N 1
ATOM 727 C CA . THR A 1 93 ? -1.206 8.996 -1.026 1.00 97.62 93 THR A CA 1
ATOM 728 C C . THR A 1 93 ? -0.180 8.050 -0.390 1.00 97.62 93 THR A C 1
ATOM 730 O O . THR A 1 93 ? -0.466 7.466 0.656 1.00 97.62 93 THR A O 1
ATOM 733 N N . ILE A 1 94 ? 1.054 7.977 -0.915 1.00 98.12 94 ILE A N 1
ATOM 734 C CA . ILE A 1 94 ? 2.167 7.241 -0.284 1.00 98.12 94 ILE A CA 1
ATOM 735 C C . ILE A 1 94 ? 2.459 7.782 1.124 1.00 98.12 94 ILE A C 1
ATOM 737 O O . ILE A 1 94 ? 2.505 7.016 2.091 1.00 98.12 94 ILE A O 1
ATOM 741 N N . VAL A 1 95 ? 2.654 9.097 1.270 1.00 97.12 95 VAL A N 1
ATOM 742 C CA . VAL A 1 95 ? 3.015 9.670 2.578 1.00 97.12 95 VAL A CA 1
ATOM 743 C C . VAL A 1 95 ? 1.851 9.657 3.570 1.00 97.12 95 VAL A C 1
ATOM 745 O O . VAL A 1 95 ? 2.080 9.506 4.774 1.00 97.12 95 VAL A O 1
ATOM 748 N N . ILE A 1 96 ? 0.608 9.755 3.085 1.00 97.88 96 ILE A N 1
ATOM 749 C CA . ILE A 1 96 ? -0.596 9.591 3.908 1.00 97.88 96 ILE A CA 1
ATOM 750 C C . ILE A 1 96 ? -0.717 8.149 4.408 1.00 97.88 96 ILE A C 1
ATOM 752 O O . ILE A 1 96 ? -0.942 7.943 5.605 1.00 97.88 96 ILE A O 1
ATOM 756 N N . TYR A 1 97 ? -0.469 7.155 3.549 1.00 98.38 97 TYR A N 1
ATOM 757 C CA . TYR A 1 97 ? -0.401 5.756 3.964 1.00 98.38 97 TYR A CA 1
ATOM 758 C C . TYR A 1 97 ? 0.653 5.538 5.058 1.00 98.38 97 TYR A C 1
ATOM 760 O O . TYR A 1 97 ? 0.342 4.909 6.068 1.00 98.38 97 TYR A O 1
ATOM 768 N N . PHE A 1 98 ? 1.863 6.102 4.934 1.00 97.75 98 PHE A N 1
ATOM 769 C CA . PHE A 1 98 ? 2.884 5.988 5.988 1.00 97.75 98 PHE A CA 1
ATOM 770 C C . PHE A 1 98 ? 2.423 6.555 7.339 1.00 97.75 98 PHE A C 1
ATOM 772 O O . PHE A 1 98 ? 2.734 6.002 8.397 1.00 97.75 98 PHE A O 1
ATOM 779 N N . GLY A 1 99 ? 1.683 7.665 7.326 1.00 96.69 99 GLY A N 1
ATOM 780 C CA . GLY A 1 99 ? 1.159 8.273 8.546 1.00 96.69 99 GLY A CA 1
ATOM 781 C C . GLY A 1 99 ? 0.087 7.416 9.211 1.00 96.69 99 GLY A C 1
ATOM 782 O O . GLY A 1 99 ? 0.134 7.183 10.426 1.00 96.69 99 GLY A O 1
ATOM 783 N N . TRP A 1 100 ? -0.846 6.883 8.423 1.00 97.00 100 TRP A N 1
ATOM 784 C CA . TRP A 1 100 ? -1.905 6.025 8.943 1.00 97.00 100 TRP A CA 1
ATOM 785 C C . TRP A 1 100 ? -1.417 4.627 9.324 1.00 97.00 100 TRP A C 1
ATOM 787 O O . TRP A 1 100 ? -1.880 4.108 10.337 1.00 97.00 100 TRP A O 1
ATOM 797 N N . SER A 1 101 ? -0.431 4.056 8.623 1.00 95.62 101 SER A N 1
ATOM 798 C CA . SER A 1 101 ? 0.182 2.771 8.994 1.00 95.62 101 SER A CA 1
ATOM 799 C C . SER A 1 101 ? 0.881 2.848 10.355 1.00 95.62 101 SER A C 1
ATOM 801 O O . SER A 1 101 ? 0.760 1.949 11.190 1.00 95.62 101 SER A O 1
ATOM 803 N N . PHE A 1 102 ? 1.550 3.968 10.644 1.00 93.00 102 PHE A N 1
ATOM 804 C CA . PHE A 1 102 ? 2.138 4.201 11.959 1.00 93.00 102 PHE A CA 1
ATOM 805 C C . PHE A 1 102 ? 1.064 4.434 13.030 1.00 93.00 102 PHE A C 1
ATOM 807 O O . PHE A 1 102 ? 1.172 3.933 14.153 1.00 93.00 102 PHE A O 1
ATOM 814 N N . THR A 1 103 ? 0.015 5.184 12.688 1.00 92.81 103 THR A N 1
ATOM 815 C CA . THR A 1 103 ? -1.086 5.507 13.605 1.00 92.81 103 THR A CA 1
ATOM 816 C C . THR A 1 103 ? -1.867 4.257 14.009 1.00 92.81 103 THR A C 1
ATOM 818 O O . THR A 1 103 ? -2.063 4.035 15.206 1.00 92.81 103 THR A O 1
ATOM 821 N N . ILE A 1 104 ? -2.243 3.398 13.055 1.00 91.69 104 ILE A N 1
ATOM 822 C CA . ILE A 1 104 ? -2.964 2.150 13.338 1.00 91.69 104 ILE A CA 1
ATOM 823 C C . ILE A 1 104 ? -2.112 1.180 14.156 1.00 91.69 104 ILE A C 1
ATOM 825 O O . ILE A 1 104 ? -2.621 0.560 15.085 1.00 91.69 104 ILE A O 1
ATOM 829 N N . TYR A 1 105 ? -0.806 1.093 13.887 1.00 89.06 105 TYR A N 1
ATOM 830 C CA . TYR A 1 105 ? 0.085 0.239 14.667 1.00 89.06 105 TYR A CA 1
ATOM 831 C C . TYR A 1 105 ? 0.225 0.725 16.113 1.00 89.06 105 TYR A C 1
ATOM 833 O O . TYR A 1 105 ? 0.412 -0.072 17.024 1.00 89.06 105 TYR A O 1
ATOM 841 N N . ARG A 1 106 ? 0.151 2.038 16.354 1.00 88.38 106 ARG A N 1
ATOM 842 C CA . ARG A 1 106 ? 0.356 2.603 17.692 1.00 88.38 106 ARG A CA 1
ATOM 843 C C . ARG A 1 106 ? -0.918 2.694 18.528 1.00 88.38 106 ARG A C 1
ATOM 845 O O . ARG A 1 106 ? -0.850 2.509 19.741 1.00 88.38 106 ARG A O 1
ATOM 852 N N . TYR A 1 107 ? -2.036 3.045 17.903 1.00 87.81 107 TYR A N 1
ATOM 853 C CA . TYR A 1 107 ? -3.287 3.375 18.591 1.00 87.81 107 TYR A CA 1
ATOM 854 C C . TYR A 1 107 ? -4.459 2.487 18.172 1.00 87.81 107 TYR A C 1
ATOM 856 O O . TYR A 1 107 ? -5.486 2.470 18.847 1.00 87.81 107 TYR A O 1
ATOM 864 N N . GLY A 1 108 ? -4.314 1.755 17.068 1.00 87.00 108 GLY A N 1
ATOM 865 C CA . GLY A 1 108 ? -5.345 0.879 16.541 1.00 87.00 108 GLY A CA 1
ATOM 866 C C . GLY A 1 108 ? -5.473 -0.448 17.294 1.00 87.00 108 GLY A C 1
ATOM 867 O O . GLY A 1 108 ? -4.609 -0.828 18.086 1.00 87.00 108 GLY A O 1
ATOM 868 N N . PRO A 1 109 ? -6.545 -1.204 17.009 1.00 88.81 109 PRO A N 1
ATOM 869 C CA . PRO A 1 109 ? -6.836 -2.474 17.674 1.00 88.81 109 PRO A CA 1
ATOM 870 C C . PRO A 1 109 ? -6.007 -3.663 17.149 1.00 88.81 109 PRO A C 1
ATOM 872 O O . PRO A 1 109 ? -6.213 -4.790 17.592 1.00 88.81 109 PRO A O 1
ATOM 875 N N . TYR A 1 110 ? -5.090 -3.451 16.198 1.00 87.94 110 TYR A N 1
ATOM 876 C CA . TYR A 1 110 ? -4.403 -4.524 15.460 1.00 87.94 110 TYR A CA 1
ATOM 877 C C . TYR A 1 110 ? -2.943 -4.747 15.856 1.00 87.94 110 TYR A C 1
ATOM 879 O O . TYR A 1 110 ? -2.194 -5.396 15.131 1.00 87.94 110 TYR A O 1
ATOM 887 N N . THR A 1 111 ? -2.529 -4.252 17.019 1.00 82.94 111 THR A N 1
ATOM 888 C CA . THR A 1 111 ? -1.156 -4.392 17.538 1.00 82.94 111 THR A CA 1
ATOM 889 C C . THR A 1 111 ? -0.685 -5.841 17.695 1.00 82.94 111 THR A C 1
ATOM 891 O O . THR A 1 111 ? 0.512 -6.081 17.803 1.00 82.94 111 THR A O 1
ATOM 894 N N . SER A 1 112 ? -1.606 -6.807 17.738 1.00 85.88 112 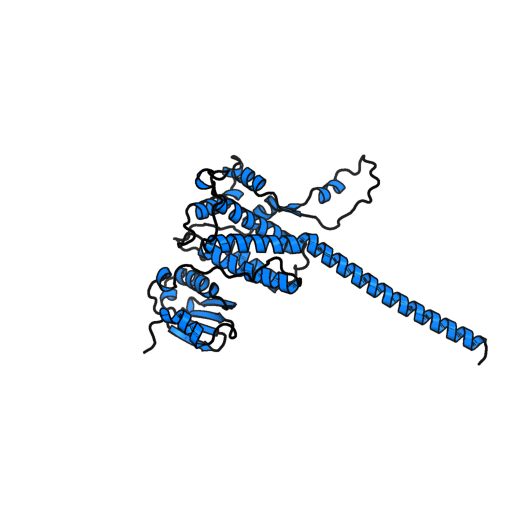SER A N 1
ATOM 895 C CA . SER A 1 112 ? -1.317 -8.246 17.850 1.00 85.88 112 SER A CA 1
ATOM 896 C C . SER A 1 112 ? -1.849 -9.065 16.670 1.00 85.88 112 SER A C 1
ATOM 898 O O . SER A 1 112 ? -1.902 -10.288 16.751 1.00 85.88 112 SER A O 1
ATOM 900 N N . ASP A 1 113 ? -2.276 -8.415 15.586 1.00 92.38 113 ASP A N 1
ATOM 901 C CA . ASP A 1 113 ? -2.723 -9.117 14.386 1.00 92.38 113 ASP A CA 1
ATOM 902 C C . ASP A 1 113 ? -1.523 -9.481 13.506 1.00 92.38 113 ASP A C 1
ATOM 904 O O . ASP A 1 113 ? -1.001 -8.644 12.771 1.00 92.38 113 ASP A O 1
ATOM 908 N N . GLU A 1 114 ? -1.099 -10.743 13.567 1.00 92.69 114 GLU A N 1
ATOM 909 C CA . GLU A 1 114 ? 0.053 -11.245 12.812 1.00 92.69 114 GLU A CA 1
ATOM 910 C C . GLU A 1 114 ? -0.081 -11.035 11.300 1.00 92.69 114 GLU A C 1
ATOM 912 O O . GLU A 1 114 ? 0.895 -10.677 10.640 1.00 92.69 114 GLU A O 1
ATOM 917 N N . LYS A 1 115 ? -1.279 -11.228 10.735 1.00 92.00 115 LYS A N 1
ATOM 918 C CA . LYS A 1 115 ? -1.482 -11.133 9.287 1.00 92.00 115 LYS A CA 1
ATOM 919 C C . LYS A 1 115 ? -1.445 -9.683 8.823 1.00 92.00 115 LYS A C 1
ATOM 921 O O . LYS A 1 115 ? -0.833 -9.398 7.795 1.00 92.00 115 LYS A O 1
ATOM 926 N N . LEU A 1 116 ? -2.043 -8.771 9.586 1.00 92.50 116 LEU A N 1
ATOM 927 C CA . LEU A 1 116 ? -1.964 -7.337 9.311 1.00 92.50 116 LEU A CA 1
ATOM 928 C C . LEU A 1 116 ? -0.532 -6.823 9.450 1.00 92.50 116 LEU A C 1
ATOM 930 O O . LEU A 1 116 ? -0.060 -6.092 8.580 1.00 92.50 116 LEU A O 1
ATOM 934 N N . ILE A 1 117 ? 0.168 -7.220 10.516 1.00 92.00 117 ILE A N 1
ATOM 935 C CA . ILE A 1 117 ? 1.573 -6.855 10.735 1.00 92.00 117 ILE A CA 1
ATOM 936 C C . ILE A 1 117 ? 2.419 -7.333 9.556 1.00 92.00 117 ILE A C 1
ATOM 938 O O . ILE A 1 117 ? 3.216 -6.567 9.026 1.00 92.00 117 ILE A O 1
ATOM 942 N N . GLU A 1 118 ? 2.205 -8.561 9.089 1.00 90.12 118 GLU A N 1
ATOM 943 C CA . GLU A 1 118 ? 2.916 -9.097 7.933 1.00 90.12 118 GLU A CA 1
ATOM 944 C C . GLU A 1 118 ? 2.627 -8.317 6.643 1.00 90.12 118 GLU A C 1
ATOM 946 O O . GLU A 1 118 ? 3.559 -7.914 5.952 1.00 90.12 118 GLU A O 1
ATOM 951 N N . LEU A 1 119 ? 1.357 -8.059 6.319 1.00 92.19 119 LEU A N 1
ATOM 952 C CA . LEU A 1 119 ? 0.980 -7.338 5.095 1.00 92.19 119 LEU A CA 1
ATOM 953 C C . LEU A 1 119 ? 1.486 -5.886 5.102 1.00 92.19 119 LEU A C 1
ATOM 955 O O . LEU A 1 119 ? 2.016 -5.398 4.107 1.00 92.19 119 LEU A O 1
ATOM 959 N N . THR A 1 120 ? 1.382 -5.200 6.242 1.00 94.44 120 THR A N 1
ATOM 960 C CA . THR A 1 120 ? 1.912 -3.835 6.402 1.00 94.44 120 THR A CA 1
ATOM 961 C C . THR A 1 120 ? 3.436 -3.794 6.343 1.00 94.44 120 THR A C 1
ATOM 963 O O . THR A 1 120 ? 3.993 -2.902 5.697 1.00 94.44 120 THR A O 1
ATOM 966 N N . ARG A 1 121 ? 4.116 -4.788 6.934 1.00 92.81 121 ARG A N 1
ATOM 967 C CA . ARG A 1 121 ? 5.567 -4.977 6.818 1.00 92.81 121 ARG A CA 1
ATOM 968 C C . ARG A 1 121 ? 5.980 -5.165 5.364 1.00 92.81 121 ARG A C 1
ATOM 970 O O . ARG A 1 121 ? 6.902 -4.487 4.939 1.00 92.81 121 ARG A O 1
ATOM 977 N N . GLN A 1 122 ? 5.288 -6.005 4.592 1.00 89.94 122 GLN A N 1
ATOM 978 C CA . GLN A 1 122 ? 5.591 -6.227 3.171 1.00 89.94 122 GLN A CA 1
ATOM 979 C C . GLN A 1 122 ? 5.523 -4.932 2.351 1.00 89.94 122 GLN A C 1
ATOM 981 O O . GLN A 1 122 ? 6.409 -4.672 1.537 1.00 89.94 122 GLN A O 1
ATOM 986 N N . VAL A 1 123 ? 4.523 -4.078 2.599 1.00 94.31 123 VAL A N 1
ATOM 987 C CA . VAL A 1 123 ? 4.439 -2.760 1.948 1.00 94.31 123 VAL A CA 1
ATOM 988 C C . VAL A 1 123 ? 5.618 -1.868 2.351 1.00 94.31 123 VAL A C 1
ATOM 990 O O . VAL A 1 123 ? 6.296 -1.318 1.483 1.00 94.31 123 VAL A O 1
ATOM 993 N N . SER A 1 124 ? 5.897 -1.732 3.651 1.00 94.50 124 SER A N 1
ATOM 994 C CA . SER A 1 124 ? 6.994 -0.885 4.139 1.00 94.50 124 SER A CA 1
ATOM 995 C C . SER A 1 124 ? 8.373 -1.378 3.705 1.00 94.50 124 SER A C 1
ATOM 997 O O . SER A 1 124 ? 9.216 -0.563 3.324 1.00 94.50 124 SER A O 1
ATOM 999 N N . GLU A 1 125 ? 8.597 -2.692 3.703 1.00 90.06 125 GLU A N 1
ATOM 1000 C CA . GLU A 1 125 ? 9.814 -3.315 3.184 1.00 90.06 125 GLU A CA 1
ATOM 1001 C C . GLU A 1 125 ? 10.022 -2.932 1.736 1.00 90.06 125 GLU A C 1
ATOM 1003 O O . GLU A 1 125 ? 11.110 -2.483 1.388 1.00 90.06 125 GLU A O 1
ATOM 1008 N N . MET A 1 126 ? 8.965 -2.978 0.924 1.00 88.00 126 MET A N 1
ATOM 1009 C CA . MET A 1 126 ? 9.078 -2.608 -0.478 1.00 88.00 126 MET A CA 1
ATOM 1010 C C . MET A 1 126 ? 9.416 -1.156 -0.725 1.00 88.00 126 MET A C 1
ATOM 1012 O O . MET A 1 126 ? 10.003 -0.885 -1.758 1.00 88.00 126 MET A O 1
ATOM 1016 N N . PHE A 1 127 ? 9.156 -0.233 0.194 1.00 92.12 127 PHE A N 1
ATOM 1017 C CA . PHE A 1 127 ? 9.692 1.125 0.088 1.00 92.12 127 PHE A CA 1
ATOM 1018 C C . PHE A 1 127 ? 11.118 1.247 0.645 1.00 92.12 127 PHE A C 1
ATOM 1020 O O . PHE A 1 127 ? 11.895 2.054 0.150 1.00 92.12 127 PHE A O 1
ATOM 1027 N N . SER A 1 128 ? 11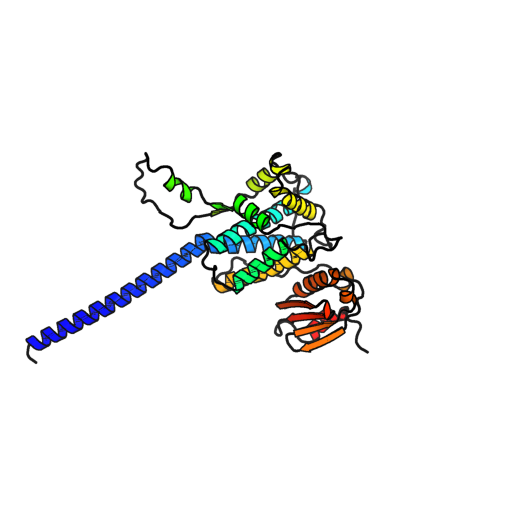.498 0.434 1.630 1.00 89.50 128 SER A N 1
ATOM 1028 C CA . SER A 1 128 ? 12.808 0.517 2.301 1.00 89.50 128 SER A CA 1
ATOM 1029 C C . SER A 1 128 ? 13.902 -0.380 1.717 1.00 89.50 128 SER A C 1
ATOM 1031 O O . SER A 1 128 ? 15.047 -0.316 2.159 1.00 89.50 128 SER A O 1
ATOM 1033 N N . ASP A 1 129 ? 13.565 -1.257 0.776 1.00 80.25 129 ASP A N 1
ATOM 1034 C CA . ASP A 1 129 ? 14.513 -2.230 0.256 1.00 80.25 129 ASP A CA 1
ATOM 1035 C C . ASP A 1 129 ? 15.374 -1.630 -0.866 1.00 80.25 129 ASP A C 1
ATOM 1037 O O . ASP A 1 129 ? 14.856 -1.174 -1.890 1.00 80.25 129 ASP A O 1
ATOM 1041 N N . ILE A 1 130 ? 16.693 -1.632 -0.654 1.00 68.75 130 ILE A N 1
ATOM 1042 C CA . ILE A 1 130 ? 17.729 -1.315 -1.655 1.00 68.75 130 ILE A CA 1
ATOM 1043 C C . ILE A 1 130 ? 18.394 -2.599 -2.174 1.00 68.75 130 ILE A C 1
ATOM 1045 O O . ILE A 1 130 ? 18.988 -2.596 -3.246 1.00 68.75 130 ILE A O 1
ATOM 1049 N N . THR A 1 131 ? 18.287 -3.726 -1.461 1.00 54.78 131 THR A N 1
ATOM 1050 C CA . THR A 1 131 ? 19.016 -4.969 -1.784 1.00 54.78 131 THR A CA 1
ATOM 1051 C C . THR A 1 131 ? 18.598 -5.605 -3.109 1.00 54.78 131 THR A C 1
ATOM 1053 O O . THR A 1 131 ? 19.321 -6.433 -3.666 1.00 54.78 131 THR A O 1
ATOM 1056 N N . HIS A 1 132 ? 17.453 -5.183 -3.634 1.00 49.03 132 HIS A N 1
ATOM 1057 C CA . HIS A 1 132 ? 16.884 -5.618 -4.898 1.00 49.03 132 HIS A CA 1
ATOM 1058 C C . HIS A 1 132 ? 16.909 -4.550 -5.999 1.00 49.03 132 HIS A C 1
ATOM 1060 O O . HIS A 1 132 ? 16.577 -4.870 -7.140 1.00 49.03 132 HIS A O 1
ATOM 1066 N N . ALA A 1 133 ? 17.360 -3.329 -5.690 1.00 50.31 133 ALA A N 1
ATOM 1067 C CA . ALA A 1 133 ? 17.597 -2.297 -6.688 1.00 50.31 133 ALA A CA 1
ATOM 1068 C C . ALA A 1 133 ? 18.793 -2.725 -7.549 1.00 50.31 133 ALA A C 1
ATOM 1070 O O . ALA A 1 133 ? 19.920 -2.860 -7.067 1.00 50.31 133 ALA A O 1
ATOM 1071 N N . SER A 1 134 ? 18.546 -3.027 -8.824 1.00 47.75 134 SER A N 1
ATOM 1072 C CA . SER A 1 134 ? 19.645 -3.211 -9.772 1.00 47.75 134 SER A CA 1
ATOM 1073 C C . SER A 1 134 ? 20.435 -1.905 -9.905 1.00 47.75 134 SER A C 1
ATOM 1075 O O . SER A 1 134 ? 19.873 -0.837 -9.698 1.00 47.75 134 SER A O 1
ATOM 1077 N N . GLU A 1 135 ? 21.693 -1.955 -10.351 1.00 47.78 135 GLU A N 1
ATOM 1078 C CA . GLU A 1 135 ? 22.454 -0.743 -10.721 1.00 47.78 135 GLU A CA 1
ATOM 1079 C C . GLU A 1 135 ? 21.723 0.142 -11.765 1.00 47.78 135 GLU A C 1
ATOM 1081 O O . GLU A 1 135 ? 22.107 1.291 -11.961 1.00 47.78 135 GLU A O 1
ATOM 1086 N N . ALA A 1 136 ? 20.672 -0.374 -12.425 1.00 45.56 136 ALA A N 1
ATOM 1087 C CA . ALA A 1 136 ? 19.805 0.341 -13.364 1.00 45.56 136 ALA A CA 1
ATOM 1088 C C . ALA A 1 136 ? 18.441 0.780 -12.777 1.00 45.56 136 ALA A C 1
ATOM 1090 O O . ALA A 1 136 ? 17.741 1.575 -13.402 1.00 45.56 136 ALA A O 1
ATOM 1091 N N . GLU A 1 137 ? 18.047 0.288 -11.597 1.00 53.50 137 GLU A N 1
ATOM 1092 C CA . GLU A 1 137 ? 16.896 0.797 -10.846 1.00 53.50 137 GLU A CA 1
ATOM 1093 C C . GLU A 1 137 ? 17.425 1.831 -9.848 1.00 53.50 137 GLU A C 1
ATOM 1095 O O . GLU A 1 137 ? 17.692 1.511 -8.694 1.00 53.50 137 GLU A O 1
ATOM 1100 N N . GLU A 1 138 ? 17.629 3.067 -10.316 1.00 55.66 138 GLU A N 1
ATOM 1101 C CA . GLU A 1 138 ? 17.917 4.209 -9.436 1.00 55.66 138 GLU A CA 1
ATOM 1102 C C . GLU A 1 138 ? 16.880 4.280 -8.296 1.00 55.66 138 GLU A C 1
ATOM 1104 O O . GLU A 1 138 ? 15.760 3.790 -8.454 1.00 55.66 138 GLU A O 1
ATOM 1109 N N . ASP A 1 139 ? 17.254 4.918 -7.182 1.00 67.12 139 ASP A N 1
ATOM 1110 C CA . ASP A 1 139 ? 16.569 5.069 -5.879 1.00 67.12 139 ASP A CA 1
ATOM 1111 C C . ASP A 1 139 ? 15.092 5.562 -5.895 1.00 67.12 139 ASP A C 1
ATOM 1113 O O . ASP A 1 139 ? 14.534 5.959 -4.871 1.00 67.12 139 ASP A O 1
ATOM 1117 N N . ALA A 1 140 ? 14.411 5.556 -7.041 1.00 81.75 140 ALA A N 1
ATOM 1118 C CA . ALA A 1 140 ? 13.019 5.933 -7.199 1.00 81.75 140 ALA A CA 1
ATOM 1119 C C . ALA A 1 140 ? 12.106 5.142 -6.252 1.00 81.75 140 ALA A C 1
ATOM 1121 O O . ALA A 1 140 ? 12.100 3.905 -6.213 1.00 81.75 140 ALA A O 1
ATOM 1122 N N . PHE A 1 141 ? 11.282 5.896 -5.519 1.00 90.50 141 PHE A N 1
ATOM 1123 C CA . PHE A 1 141 ? 10.379 5.388 -4.485 1.00 90.50 141 PHE A CA 1
ATOM 1124 C C . PHE A 1 141 ? 11.090 4.646 -3.345 1.00 90.50 141 PHE A C 1
ATOM 1126 O O . PHE A 1 141 ? 10.464 3.841 -2.655 1.00 90.50 141 PHE A O 1
ATOM 1133 N N . TYR A 1 142 ? 12.376 4.908 -3.118 1.00 91.12 142 TYR A N 1
ATOM 1134 C CA . TYR A 1 142 ? 13.030 4.493 -1.889 1.00 91.12 142 TYR A CA 1
ATOM 1135 C C . TYR A 1 142 ? 12.642 5.425 -0.735 1.00 91.12 142 TYR A C 1
ATOM 1137 O O . TYR A 1 142 ? 12.827 6.638 -0.786 1.00 91.12 142 TYR A O 1
ATOM 1145 N N . PHE A 1 143 ? 12.136 4.844 0.345 1.00 92.81 143 PHE A N 1
ATOM 1146 C CA . PHE A 1 143 ? 11.922 5.518 1.617 1.00 92.81 143 PHE A CA 1
ATOM 1147 C C . PHE A 1 143 ? 12.361 4.570 2.726 1.00 92.81 143 PHE A C 1
ATOM 1149 O O . PHE A 1 143 ? 11.721 3.546 2.979 1.00 92.81 143 PHE A O 1
ATOM 1156 N N . SER A 1 144 ? 13.443 4.906 3.419 1.00 91.81 144 SER A N 1
ATOM 1157 C CA . SER A 1 144 ? 13.892 4.152 4.589 1.00 91.81 144 SER A CA 1
ATOM 1158 C C . SER A 1 144 ? 12.819 4.141 5.685 1.00 91.81 144 SER A C 1
ATOM 1160 O O . SER A 1 144 ? 11.992 5.048 5.769 1.00 91.81 144 SER A O 1
ATOM 1162 N N . TYR A 1 145 ? 12.836 3.159 6.589 1.00 93.56 145 TYR A N 1
ATOM 1163 C CA . TYR A 1 145 ? 11.882 3.129 7.708 1.00 93.56 145 TYR A CA 1
ATOM 1164 C C . TYR A 1 145 ? 11.836 4.428 8.537 1.00 93.56 145 TYR A C 1
ATOM 1166 O O . TYR A 1 145 ? 10.734 4.881 8.867 1.00 93.56 145 TYR A O 1
ATOM 1174 N N . PRO A 1 146 ? 12.980 5.065 8.881 1.00 94.00 146 PRO A N 1
ATOM 1175 C CA . PRO A 1 146 ? 12.956 6.361 9.550 1.00 94.00 146 PRO A CA 1
ATOM 1176 C C . PRO A 1 146 ? 12.280 7.454 8.716 1.00 94.00 146 PRO A C 1
ATOM 1178 O O . PRO A 1 146 ? 11.535 8.251 9.282 1.00 94.00 146 PRO A O 1
ATOM 1181 N N . GLU A 1 147 ? 12.499 7.480 7.398 1.00 94.19 147 GLU A N 1
ATOM 1182 C CA . GLU A 1 147 ? 11.861 8.443 6.492 1.00 94.19 147 GLU A CA 1
ATOM 1183 C C . GLU A 1 147 ? 10.363 8.195 6.373 1.00 94.19 147 GLU A C 1
ATOM 1185 O O . GLU A 1 147 ? 9.604 9.138 6.559 1.00 94.19 147 GLU A O 1
ATOM 1190 N N . GLN A 1 148 ? 9.921 6.950 6.163 1.00 96.06 148 GLN A N 1
ATOM 1191 C CA . GLN A 1 148 ? 8.495 6.599 6.135 1.00 96.06 148 GLN A CA 1
ATOM 1192 C C . GLN A 1 148 ? 7.790 7.135 7.387 1.00 96.06 148 GLN A C 1
ATOM 1194 O O . GLN A 1 148 ? 6.800 7.860 7.300 1.00 96.06 148 GLN A O 1
ATOM 1199 N N . LYS A 1 149 ? 8.361 6.873 8.570 1.00 94.69 149 LYS A N 1
ATOM 1200 C CA . LYS A 1 149 ? 7.827 7.374 9.841 1.00 94.69 149 LYS A CA 1
ATOM 1201 C C . LYS A 1 149 ? 7.859 8.902 9.932 1.00 94.69 149 LYS A C 1
ATOM 1203 O O . LYS A 1 149 ? 6.887 9.501 10.389 1.00 94.69 149 LYS A O 1
ATOM 1208 N N . ALA A 1 150 ? 8.968 9.538 9.559 1.00 94.25 150 ALA A N 1
ATOM 1209 C CA . ALA A 1 150 ? 9.115 10.989 9.641 1.00 94.25 150 ALA A CA 1
ATOM 1210 C C . ALA A 1 150 ? 8.143 11.714 8.699 1.00 94.25 150 ALA A C 1
ATOM 1212 O O . ALA A 1 150 ? 7.501 12.681 9.110 1.00 94.25 150 ALA A O 1
ATOM 1213 N N . LEU A 1 151 ? 7.986 11.216 7.473 1.00 94.81 151 LEU A N 1
ATOM 1214 C CA . LEU A 1 151 ? 7.020 11.695 6.489 1.00 94.81 151 LEU A CA 1
ATOM 1215 C C . LEU A 1 151 ? 5.593 11.490 6.989 1.00 94.81 151 LEU A C 1
ATOM 1217 O O . LEU A 1 151 ? 4.824 12.447 7.047 1.00 94.81 151 LEU A O 1
ATOM 1221 N N . GLY A 1 152 ? 5.273 10.286 7.464 1.00 94.56 152 GLY A N 1
ATOM 1222 C CA . GLY A 1 152 ? 3.963 9.975 8.023 1.00 94.56 152 GLY A CA 1
ATOM 1223 C C . GLY A 1 152 ? 3.562 10.922 9.158 1.00 94.56 152 GLY A C 1
ATOM 1224 O O . GLY A 1 152 ? 2.484 11.502 9.122 1.00 94.56 152 GLY A O 1
ATOM 1225 N N . LEU A 1 153 ? 4.459 11.170 10.119 1.00 91.62 153 LEU A N 1
ATOM 1226 C CA . LEU A 1 153 ? 4.222 12.116 11.223 1.00 91.62 153 LEU A CA 1
ATOM 1227 C C . LEU A 1 153 ? 4.206 13.591 10.788 1.00 91.62 153 LEU A C 1
ATOM 1229 O O . LEU A 1 153 ? 3.695 14.445 11.513 1.00 91.62 153 LEU A O 1
ATOM 1233 N N . THR A 1 154 ? 4.783 13.907 9.628 1.00 92.75 154 THR A N 1
ATOM 1234 C CA . THR A 1 154 ? 4.751 15.257 9.053 1.00 92.75 154 THR A CA 1
ATOM 1235 C C . THR A 1 154 ? 3.402 15.547 8.401 1.00 92.75 154 THR A C 1
ATOM 1237 O O . THR A 1 154 ? 2.937 16.687 8.463 1.00 92.75 154 THR A O 1
ATOM 1240 N N . PHE A 1 155 ? 2.764 14.536 7.806 1.00 93.88 155 PHE A N 1
ATOM 1241 C CA . PHE A 1 155 ? 1.572 14.705 6.972 1.00 93.88 155 PHE A CA 1
ATOM 1242 C C . PHE A 1 155 ? 0.275 14.168 7.583 1.00 93.88 155 PHE A C 1
ATOM 1244 O O . PHE A 1 155 ? -0.794 14.625 7.190 1.00 93.88 155 PHE A O 1
ATOM 1251 N N . VAL A 1 156 ? 0.356 13.294 8.588 1.00 94.81 156 VAL A N 1
ATOM 1252 C CA . VAL A 1 156 ? -0.767 12.859 9.428 1.00 94.81 156 VAL A CA 1
ATOM 1253 C C . VAL A 1 156 ? -0.495 13.324 10.856 1.00 94.81 156 VAL A C 1
ATOM 1255 O O . VAL A 1 156 ? 0.411 12.832 11.533 1.00 94.81 156 VAL A O 1
ATOM 1258 N N . LYS A 1 157 ? -1.246 14.333 11.307 1.00 88.31 157 LYS A N 1
ATOM 1259 C CA . LYS A 1 157 ? -0.974 15.069 12.550 1.00 88.31 157 LYS A CA 1
ATOM 1260 C C . LYS A 1 157 ? -2.079 14.849 13.574 1.00 88.31 157 LYS A C 1
ATOM 1262 O O . LYS A 1 157 ? -3.236 14.738 13.181 1.00 88.31 157 LYS A O 1
ATOM 1267 N N . PRO A 1 158 ? -1.769 14.859 14.882 1.00 84.31 158 PRO A N 1
ATOM 1268 C CA . PRO A 1 158 ? -2.809 14.881 15.896 1.00 84.31 158 PRO A CA 1
ATOM 1269 C C . PRO A 1 158 ? -3.678 16.144 15.769 1.00 84.31 158 PRO A C 1
ATOM 1271 O O . PRO A 1 158 ? -3.140 17.249 15.650 1.00 84.31 158 PRO A O 1
ATOM 1274 N N . THR A 1 159 ? -5.003 16.012 15.836 1.00 77.81 159 THR A N 1
ATOM 1275 C CA . THR A 1 159 ? -5.923 17.158 15.813 1.00 77.81 159 THR A CA 1
ATOM 1276 C C . THR A 1 159 ? -5.743 17.994 17.086 1.00 77.81 159 THR A C 1
ATOM 1278 O O . THR A 1 159 ? -5.612 17.459 18.190 1.00 77.81 159 THR A O 1
ATOM 1281 N N . ALA A 1 160 ? -5.776 19.325 16.967 1.00 58.59 160 ALA A N 1
ATOM 1282 C CA . ALA A 1 160 ? -5.477 20.264 18.059 1.00 58.59 160 ALA A CA 1
ATOM 1283 C C . ALA A 1 160 ? -6.343 20.096 19.331 1.00 58.59 160 ALA A C 1
ATOM 1285 O O . ALA A 1 160 ? -5.918 20.497 20.417 1.00 58.59 160 ALA A O 1
ATOM 1286 N N . ILE A 1 161 ? -7.514 19.454 19.237 1.00 52.28 161 ILE A N 1
ATOM 1287 C CA . ILE A 1 161 ? -8.382 19.138 20.387 1.00 52.28 161 ILE A CA 1
ATOM 1288 C C . ILE A 1 161 ? -7.658 18.228 21.404 1.00 52.28 161 ILE A C 1
ATOM 1290 O O . ILE A 1 161 ? -7.888 18.351 22.604 1.00 52.28 161 ILE A O 1
ATOM 1294 N N . ALA A 1 162 ? -6.698 17.406 20.963 1.00 47.50 162 ALA A N 1
ATOM 1295 C CA . ALA A 1 162 ? -5.886 16.568 21.849 1.00 47.50 162 ALA A CA 1
ATOM 1296 C C . ALA A 1 162 ? -4.881 17.362 22.718 1.00 47.50 162 ALA A C 1
ATOM 1298 O O . ALA A 1 162 ? -4.451 16.864 23.756 1.00 47.50 162 ALA A O 1
ATOM 1299 N N . TYR A 1 163 ? -4.518 18.596 22.335 1.00 41.19 163 TYR A N 1
ATOM 1300 C CA . TYR A 1 163 ? -3.536 19.425 23.057 1.00 41.19 163 TYR A CA 1
ATOM 1301 C C . TYR A 1 163 ? -4.138 20.662 23.741 1.00 41.19 163 TYR A C 1
ATOM 1303 O O . TYR A 1 163 ? -3.542 21.186 24.684 1.00 41.19 163 TYR A O 1
ATOM 1311 N N . ALA A 1 164 ? -5.327 21.117 23.329 1.00 42.94 164 ALA A N 1
ATOM 1312 C CA . ALA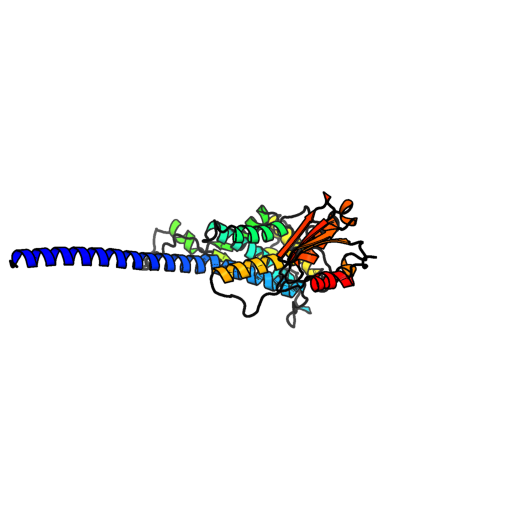 A 1 164 ? -5.980 22.293 23.913 1.00 42.94 164 ALA A CA 1
ATOM 1313 C C . ALA A 1 164 ? -6.356 22.117 25.401 1.00 42.94 164 ALA A C 1
ATOM 1315 O O . ALA A 1 164 ? -6.398 23.098 26.143 1.00 42.94 164 ALA A O 1
ATOM 1316 N N . HIS A 1 165 ? -6.547 20.878 25.868 1.00 45.25 165 HIS A N 1
ATOM 1317 C CA . HIS A 1 165 ? -6.859 20.589 27.272 1.00 45.25 165 HIS A CA 1
ATOM 1318 C C . HIS A 1 165 ? -5.640 20.581 28.210 1.00 45.25 165 HIS A C 1
ATOM 1320 O O . HIS A 1 165 ? -5.818 20.698 29.418 1.00 45.25 165 HIS A O 1
ATOM 1326 N N . ALA A 1 166 ? -4.408 20.501 27.689 1.00 43.09 166 ALA A N 1
ATOM 1327 C CA . ALA A 1 166 ? -3.201 20.489 28.523 1.00 43.09 166 ALA A CA 1
ATOM 1328 C C . ALA A 1 166 ? -2.631 21.893 28.806 1.00 43.09 166 ALA A C 1
ATOM 1330 O O . ALA A 1 166 ? -1.860 22.054 29.749 1.00 43.09 166 ALA A O 1
ATOM 1331 N N . ALA A 1 167 ? -2.989 22.906 28.005 1.00 44.62 167 ALA A N 1
ATOM 1332 C CA . ALA A 1 167 ? -2.360 24.229 28.072 1.00 44.62 167 ALA A CA 1
ATOM 1333 C C . ALA A 1 167 ? -3.281 25.381 28.520 1.00 44.62 167 ALA A C 1
ATOM 1335 O O . ALA A 1 167 ? -2.756 26.416 28.912 1.00 44.62 167 ALA A O 1
ATOM 1336 N N . ASN A 1 168 ? -4.615 25.236 28.500 1.00 42.28 168 ASN A N 1
ATOM 1337 C CA . ASN A 1 168 ? -5.535 26.362 28.740 1.00 42.28 168 ASN A CA 1
ATOM 1338 C C . ASN A 1 168 ? -6.733 26.039 29.658 1.00 42.28 168 ASN A C 1
ATOM 1340 O O . ASN A 1 168 ? -7.870 26.406 29.373 1.00 42.28 168 ASN A O 1
ATOM 1344 N N . THR A 1 169 ? -6.494 25.447 30.830 1.00 43.75 169 THR A N 1
ATOM 1345 C CA . THR A 1 169 ? -7.437 25.530 31.970 1.00 43.75 169 THR A CA 1
ATOM 1346 C C . THR A 1 169 ? -7.124 26.721 32.878 1.00 43.75 169 THR A C 1
ATOM 1348 O O . THR A 1 169 ? -7.070 26.606 34.099 1.00 43.75 169 THR A O 1
ATOM 1351 N N . ALA A 1 170 ? -6.931 27.893 32.277 1.00 42.28 170 ALA A N 1
ATOM 1352 C CA . ALA A 1 170 ? -7.036 29.171 32.962 1.00 42.28 170 ALA A CA 1
ATOM 1353 C C . ALA A 1 170 ? -7.829 30.108 32.045 1.00 42.28 170 ALA A C 1
ATOM 1355 O O . ALA A 1 170 ? -7.313 30.574 31.038 1.00 42.28 170 ALA A O 1
ATOM 1356 N N . HIS A 1 171 ? -9.085 30.369 32.409 1.00 43.66 171 HIS A N 1
ATOM 1357 C CA . HIS A 1 171 ? -10.000 31.324 31.771 1.00 43.66 171 HIS A CA 1
ATOM 1358 C C . HIS A 1 171 ? -10.693 30.876 30.476 1.00 43.66 171 HIS A C 1
ATOM 1360 O O . HIS A 1 171 ? -10.388 31.391 29.412 1.00 43.66 171 HIS A O 1
ATOM 1366 N N . LEU A 1 172 ? -11.734 30.041 30.580 1.00 42.56 172 LEU A N 1
ATOM 1367 C CA . LEU A 1 172 ? -12.964 30.227 29.792 1.00 42.56 172 LEU A CA 1
ATOM 1368 C C . LEU A 1 172 ? -14.105 29.369 30.357 1.00 42.56 172 LEU A C 1
ATOM 1370 O O . LEU A 1 172 ? -14.080 28.143 30.295 1.00 42.56 172 LEU A O 1
ATOM 1374 N N . ASN A 1 173 ? -15.125 30.042 30.896 1.00 43.22 173 ASN A N 1
ATOM 1375 C CA . ASN A 1 173 ? -16.410 29.438 31.239 1.00 43.22 173 ASN A CA 1
ATOM 1376 C C . ASN A 1 173 ? -17.086 28.955 29.952 1.00 43.22 173 ASN A C 1
ATOM 1378 O O . ASN A 1 173 ? -17.693 29.746 29.232 1.00 43.22 173 ASN A O 1
ATOM 1382 N N . THR A 1 174 ? -16.999 27.660 29.672 1.00 42.72 174 THR A N 1
ATOM 1383 C CA . THR A 1 174 ? -17.836 26.998 28.672 1.00 42.72 174 THR A CA 1
ATOM 1384 C C . THR A 1 174 ? -18.502 25.793 29.325 1.00 42.72 174 THR A C 1
ATOM 1386 O O . THR A 1 174 ? -17.844 24.881 29.806 1.00 42.72 174 THR A O 1
ATOM 1389 N N . HIS A 1 175 ? -19.836 25.816 29.370 1.00 43.19 175 HIS A N 1
ATOM 1390 C CA . HIS A 1 175 ? -20.704 24.733 29.847 1.00 43.19 175 HIS A CA 1
ATOM 1391 C C . HIS A 1 175 ? -20.781 23.564 28.840 1.00 43.19 175 HIS A C 1
ATOM 1393 O O . HIS A 1 175 ? -21.847 22.985 28.644 1.00 43.19 175 HIS A O 1
ATOM 1399 N N . LEU A 1 176 ? -19.674 23.212 28.181 1.00 43.53 176 LEU A N 1
ATOM 1400 C CA . LEU A 1 176 ? -19.579 21.930 27.487 1.00 43.53 176 LEU A CA 1
ATOM 1401 C C . LEU A 1 176 ? -18.856 20.946 28.407 1.00 43.53 176 LEU A C 1
ATOM 1403 O O . LEU A 1 176 ? -17.799 21.296 28.935 1.00 43.53 176 LEU A O 1
ATOM 1407 N N . PRO A 1 177 ? -19.389 19.728 28.615 1.00 37.19 177 PRO A N 1
ATOM 1408 C CA . PRO A 1 177 ? -18.613 18.695 29.276 1.00 37.19 177 PRO A CA 1
ATOM 1409 C C . PRO A 1 177 ? -17.319 18.497 28.471 1.00 37.19 177 PRO A C 1
ATOM 1411 O O . PRO A 1 177 ? -17.392 18.396 27.241 1.00 37.19 177 PRO A O 1
ATOM 1414 N N . PRO A 1 178 ? -16.140 18.485 29.117 1.00 44.84 178 PRO A N 1
ATOM 1415 C CA . PRO A 1 178 ? -14.903 18.184 28.421 1.00 44.84 178 PRO A CA 1
ATOM 1416 C C . PRO A 1 178 ? -15.049 16.776 27.854 1.00 44.84 178 PRO A C 1
ATOM 1418 O O . PRO A 1 178 ? -15.181 15.803 28.596 1.00 44.84 178 PRO A O 1
ATOM 1421 N N . VAL A 1 179 ? -15.076 16.659 26.528 1.00 46.72 179 VAL A N 1
ATOM 1422 C CA . VAL A 1 179 ? -14.918 15.360 25.884 1.00 46.72 179 VAL A CA 1
ATOM 1423 C C . VAL A 1 179 ? -13.437 15.033 26.014 1.00 46.72 179 VAL A C 1
ATOM 1425 O O . VAL A 1 179 ? -12.646 15.291 25.111 1.00 46.72 179 VAL A O 1
ATOM 1428 N N . GLU A 1 180 ? -13.043 14.524 27.182 1.00 48.75 180 GLU A N 1
ATOM 1429 C CA . GLU A 1 180 ? -11.733 13.920 27.387 1.00 48.75 180 GLU A CA 1
ATOM 1430 C C . GLU A 1 180 ? -11.660 12.683 26.492 1.00 48.75 180 GLU A C 1
ATOM 1432 O O . GLU A 1 180 ? -12.026 11.564 26.859 1.00 48.75 180 GLU A O 1
ATOM 1437 N N . SER A 1 181 ? -11.232 12.883 25.248 1.00 54.78 181 SER A N 1
ATOM 1438 C CA . SER A 1 181 ? -10.807 11.761 24.440 1.00 54.78 181 SER A CA 1
ATOM 1439 C C . SER A 1 181 ? -9.496 11.257 25.020 1.00 54.78 181 SER A C 1
ATOM 1441 O O . SER A 1 181 ? -8.451 11.860 24.809 1.00 54.78 181 SER A O 1
ATOM 1443 N N . GLN A 1 182 ? -9.546 10.127 25.730 1.00 64.12 182 GLN A N 1
ATOM 1444 C CA . GLN A 1 182 ? -8.353 9.403 26.191 1.00 64.12 182 GLN A CA 1
ATOM 1445 C C . GLN A 1 182 ? -7.396 9.057 25.031 1.00 64.12 182 GLN A C 1
ATOM 1447 O O . GLN A 1 182 ? -6.215 8.790 25.242 1.00 64.12 182 GLN A O 1
ATOM 1452 N N . PHE A 1 183 ? -7.911 9.081 23.801 1.00 70.88 183 PHE A N 1
ATOM 1453 C CA . PHE A 1 183 ? -7.223 8.700 22.584 1.00 70.88 183 PHE A CA 1
ATOM 1454 C C . PHE A 1 183 ? -6.984 9.919 21.674 1.00 70.88 183 PHE A C 1
ATOM 1456 O O . PHE A 1 183 ? -7.922 10.688 21.437 1.00 70.88 183 PHE A O 1
ATOM 1463 N N . PRO A 1 184 ? -5.761 10.116 21.152 1.00 82.00 184 PRO A N 1
ATOM 1464 C CA . PRO A 1 184 ? -5.470 11.214 20.233 1.00 82.00 184 PRO A CA 1
ATOM 1465 C C . PRO A 1 184 ? -6.181 11.000 18.892 1.00 82.00 184 PRO A C 1
ATOM 1467 O O . PRO A 1 184 ? -6.070 9.928 18.304 1.00 82.00 184 PRO A O 1
ATOM 1470 N N . SER A 1 185 ? -6.894 12.007 18.390 1.00 84.38 185 SER A N 1
ATOM 1471 C CA . SER A 1 185 ? -7.411 12.010 17.016 1.00 84.38 185 SER A CA 1
ATOM 1472 C C . SER A 1 185 ? -6.334 12.502 16.051 1.00 84.38 185 SER A C 1
ATOM 1474 O O . SER A 1 185 ? -5.478 13.288 16.457 1.00 84.38 185 SER A O 1
ATOM 1476 N N . PHE A 1 186 ? -6.377 12.062 14.794 1.00 90.88 186 PHE A N 1
ATOM 1477 C CA . PHE A 1 186 ? -5.422 12.454 13.755 1.00 90.88 186 PHE A CA 1
ATOM 1478 C C . PHE A 1 186 ? -6.145 12.888 12.486 1.00 90.88 186 PHE A C 1
ATOM 1480 O O . PHE A 1 186 ? -7.224 12.385 12.186 1.00 90.88 186 PHE A O 1
ATOM 1487 N N . GLU A 1 187 ? -5.519 13.788 11.735 1.00 90.69 187 GLU A N 1
ATOM 1488 C CA . GLU A 1 187 ? -5.980 14.249 10.428 1.00 90.69 187 GLU A CA 1
ATOM 1489 C C . GLU A 1 187 ? -4.800 14.317 9.454 1.00 90.69 187 GLU A C 1
ATOM 1491 O O . GLU A 1 187 ? -3.687 14.722 9.816 1.00 90.69 187 GLU A O 1
ATOM 1496 N N . SER A 1 188 ? -5.043 13.908 8.209 1.00 92.75 188 SER A N 1
ATOM 1497 C CA . SER A 1 188 ? -4.131 14.139 7.095 1.00 92.75 188 SER A CA 1
ATOM 1498 C C . SER A 1 188 ? -4.207 15.597 6.651 1.00 92.75 188 SER A C 1
ATOM 1500 O O . SER A 1 188 ? -5.277 16.204 6.635 1.00 92.75 188 SER A O 1
ATOM 1502 N N . ILE A 1 189 ? -3.071 16.171 6.258 1.00 92.88 189 ILE A N 1
ATOM 1503 C CA . ILE A 1 189 ? -3.090 17.465 5.573 1.00 92.88 189 ILE A CA 1
ATOM 1504 C C . ILE A 1 189 ? -3.761 17.334 4.201 1.00 92.88 189 ILE A C 1
ATOM 1506 O O . ILE A 1 189 ? -3.806 16.245 3.624 1.00 92.88 189 ILE A O 1
ATOM 1510 N N . SER A 1 190 ? -4.244 18.445 3.648 1.00 92.81 190 SER A N 1
ATOM 1511 C CA . SER A 1 190 ? -4.800 18.446 2.294 1.00 92.81 190 SER A CA 1
ATOM 1512 C C . SER A 1 190 ? -3.709 18.257 1.227 1.00 92.81 190 SER A C 1
ATOM 1514 O O . SER A 1 190 ? -2.540 18.572 1.462 1.00 92.81 190 SER A O 1
ATOM 1516 N N . LEU A 1 191 ? -4.089 17.794 0.028 1.00 90.56 191 LEU A N 1
ATOM 1517 C CA . LEU A 1 191 ? -3.181 17.737 -1.129 1.00 90.56 191 LEU A CA 1
ATOM 1518 C C . LEU A 1 191 ? -2.597 19.124 -1.462 1.00 90.56 191 LEU A C 1
ATOM 1520 O O . LEU A 1 191 ? -1.419 19.236 -1.787 1.00 90.56 191 LEU A O 1
ATOM 1524 N N . TYR A 1 192 ? -3.396 20.182 -1.301 1.00 89.50 192 TYR A N 1
ATOM 1525 C CA . TYR A 1 192 ? -2.953 21.568 -1.468 1.00 89.50 192 TYR A CA 1
ATOM 1526 C C . TYR A 1 192 ? -1.847 21.944 -0.468 1.00 89.50 192 TYR A C 1
ATOM 1528 O O . TYR A 1 192 ? -0.819 22.505 -0.843 1.00 89.50 192 TYR A O 1
ATOM 1536 N N . ASP A 1 193 ? -2.019 21.596 0.811 1.00 91.44 193 ASP A N 1
ATOM 1537 C CA . ASP A 1 193 ? -0.994 21.855 1.826 1.00 91.44 193 ASP A CA 1
ATOM 1538 C C . ASP A 1 193 ? 0.273 21.030 1.570 1.00 91.44 193 ASP A C 1
ATOM 1540 O O . ASP A 1 193 ? 1.379 21.508 1.823 1.00 91.44 193 ASP A O 1
ATOM 1544 N N . PHE A 1 194 ? 0.130 19.795 1.077 1.00 92.38 194 PHE A N 1
ATOM 1545 C CA . PHE A 1 194 ? 1.260 18.945 0.702 1.00 92.38 194 PHE A CA 1
ATOM 1546 C C . PHE A 1 194 ? 2.075 19.609 -0.405 1.00 92.38 194 PHE A C 1
ATOM 1548 O O . PHE A 1 194 ? 3.287 19.771 -0.281 1.00 92.38 194 PHE A O 1
ATOM 1555 N N . GLU A 1 195 ? 1.396 20.078 -1.441 1.00 89.38 195 GLU A N 1
ATOM 1556 C CA . GLU A 1 195 ? 1.991 20.779 -2.567 1.00 89.38 195 GLU A CA 1
ATOM 1557 C C . GLU A 1 195 ? 2.723 22.070 -2.148 1.00 89.38 195 GLU A C 1
ATOM 1559 O O . GLU A 1 195 ? 3.863 22.307 -2.563 1.00 89.38 195 GLU A O 1
ATOM 1564 N N . GLU A 1 196 ? 2.140 22.865 -1.243 1.00 89.56 196 GLU A N 1
ATOM 1565 C CA . GLU A 1 196 ? 2.804 24.035 -0.650 1.00 89.56 196 GLU A CA 1
ATOM 1566 C C . GLU A 1 196 ? 4.074 23.652 0.140 1.00 89.56 196 GLU A C 1
ATOM 1568 O O . GLU A 1 196 ? 5.078 24.372 0.095 1.00 89.56 196 GLU A O 1
ATOM 1573 N N . GLN A 1 197 ? 4.100 22.490 0.810 1.00 90.06 197 GLN A N 1
ATOM 1574 C CA . GLN A 1 197 ? 5.323 21.981 1.449 1.00 90.06 197 GLN A CA 1
ATOM 1575 C C . GLN A 1 197 ? 6.400 21.609 0.423 1.00 90.06 197 GLN A C 1
ATOM 1577 O O . GLN A 1 197 ? 7.580 21.857 0.686 1.00 90.06 197 GLN A O 1
ATOM 1582 N N . ILE A 1 198 ? 6.030 21.059 -0.739 1.00 89.12 198 ILE A N 1
ATOM 1583 C CA . ILE A 1 198 ? 6.987 20.710 -1.804 1.00 89.12 198 ILE A CA 1
ATOM 1584 C C . ILE A 1 198 ? 7.603 21.963 -2.434 1.00 89.12 198 ILE A C 1
ATOM 1586 O O . ILE A 1 198 ? 8.817 22.000 -2.665 1.00 89.12 198 ILE A O 1
ATOM 1590 N N . LYS A 1 199 ? 6.789 23.002 -2.649 1.00 85.75 199 LYS A N 1
ATOM 1591 C CA . LYS A 1 199 ? 7.187 24.293 -3.236 1.00 85.75 199 LYS A CA 1
ATOM 1592 C C . LYS A 1 199 ? 8.090 25.133 -2.329 1.00 85.75 199 LYS A C 1
ATOM 1594 O O . LYS A 1 199 ? 8.807 26.017 -2.795 1.00 85.75 199 LYS A O 1
ATOM 1599 N N . ASN A 1 200 ? 8.032 24.917 -1.018 1.00 85.62 200 ASN A N 1
ATOM 1600 C CA . ASN A 1 200 ? 8.774 25.732 -0.068 1.00 85.62 200 ASN A CA 1
ATOM 1601 C C . ASN A 1 200 ? 10.295 25.561 -0.245 1.00 85.62 200 ASN A C 1
ATOM 1603 O O . ASN A 1 200 ? 10.849 24.497 0.030 1.00 85.62 200 ASN A O 1
ATOM 1607 N N . GLN A 1 201 ? 10.993 26.649 -0.593 1.00 75.50 201 GLN A N 1
ATOM 1608 C CA . GLN A 1 201 ? 12.452 26.673 -0.791 1.00 75.50 201 GLN A CA 1
ATOM 1609 C C . GLN A 1 201 ? 13.258 26.172 0.417 1.00 75.50 201 GLN A C 1
ATOM 1611 O O . GLN A 1 201 ? 14.368 25.663 0.269 1.00 75.50 201 GLN A O 1
ATOM 1616 N N . ARG A 1 202 ? 12.727 26.289 1.641 1.00 76.62 202 ARG A N 1
ATOM 1617 C CA . ARG A 1 202 ? 13.391 25.723 2.828 1.00 76.62 202 ARG A CA 1
ATOM 1618 C C . ARG A 1 202 ? 13.368 24.194 2.818 1.00 76.62 202 ARG A C 1
ATOM 1620 O O . ARG A 1 202 ? 14.326 23.571 3.266 1.00 76.62 202 ARG A O 1
ATOM 1627 N N . ASN A 1 203 ? 12.307 23.608 2.272 1.00 79.81 203 ASN A N 1
ATOM 1628 C CA . ASN A 1 203 ? 12.142 22.167 2.130 1.00 79.81 203 ASN A CA 1
ATOM 1629 C C . ASN A 1 203 ? 12.866 21.619 0.889 1.00 79.81 203 ASN A C 1
ATOM 1631 O O . ASN A 1 203 ? 13.120 20.420 0.829 1.00 79.81 203 ASN A O 1
ATOM 1635 N N . GLU A 1 204 ? 13.244 22.458 -0.084 1.00 69.06 204 GLU A N 1
ATOM 1636 C CA . GLU A 1 204 ? 14.103 22.057 -1.221 1.00 69.06 204 GLU A CA 1
ATOM 1637 C C . GLU A 1 204 ? 15.433 21.465 -0.770 1.00 69.06 204 GLU A C 1
ATOM 1639 O O . GLU A 1 204 ? 15.918 20.501 -1.349 1.00 69.06 204 GLU A O 1
ATOM 1644 N N . ARG A 1 205 ? 16.001 22.014 0.303 1.00 71.94 205 ARG A N 1
ATOM 1645 C CA . ARG A 1 205 ? 17.301 21.593 0.840 1.00 71.94 205 ARG A CA 1
ATOM 1646 C C . ARG A 1 205 ? 17.185 20.593 1.989 1.00 71.94 205 ARG A C 1
ATOM 1648 O O . ARG A 1 205 ? 18.196 20.235 2.588 1.00 71.94 205 ARG A O 1
ATOM 1655 N N . SER A 1 206 ? 15.966 20.193 2.344 1.00 81.19 206 SER A N 1
ATOM 1656 C CA . SER A 1 206 ? 15.729 19.266 3.444 1.00 81.19 206 SER A CA 1
ATOM 1657 C C . SER A 1 206 ? 15.883 17.831 2.961 1.00 81.19 206 SER A C 1
ATOM 1659 O O . SER A 1 206 ? 15.210 17.424 2.015 1.00 81.19 206 SER A O 1
ATOM 1661 N N . ALA A 1 207 ? 16.710 17.055 3.663 1.00 80.56 207 ALA A N 1
ATOM 1662 C CA . ALA A 1 207 ? 16.911 15.634 3.386 1.00 80.56 207 ALA A CA 1
ATOM 1663 C C . ALA A 1 207 ? 15.590 14.844 3.382 1.00 80.56 207 ALA A C 1
ATOM 1665 O O . ALA A 1 207 ? 15.417 13.947 2.568 1.00 80.56 207 ALA A O 1
ATOM 1666 N N . LEU A 1 208 ? 14.623 15.244 4.219 1.00 83.12 208 LEU A N 1
ATOM 1667 C CA . LEU A 1 208 ? 13.309 14.600 4.320 1.00 83.12 208 LEU A CA 1
ATOM 1668 C C . LEU A 1 208 ? 12.520 14.618 2.997 1.00 83.12 208 LEU A C 1
ATOM 1670 O O . LEU A 1 208 ? 11.708 13.733 2.758 1.00 83.12 208 LEU A O 1
ATOM 1674 N N . TYR A 1 209 ? 12.740 15.624 2.146 1.00 88.19 209 TYR A N 1
ATOM 1675 C CA . TYR A 1 209 ? 11.977 15.826 0.911 1.00 88.19 209 TYR A CA 1
ATOM 1676 C C . TYR A 1 209 ? 12.749 15.422 -0.353 1.00 88.19 209 TYR A C 1
ATOM 1678 O O . TYR A 1 209 ? 12.235 15.627 -1.452 1.00 88.19 209 TYR A O 1
ATOM 1686 N N . LEU A 1 210 ? 13.970 14.885 -0.232 1.00 87.81 210 LEU A N 1
ATOM 1687 C CA . LEU A 1 210 ? 14.761 14.454 -1.392 1.00 87.81 210 LEU A CA 1
ATOM 1688 C C . LEU A 1 210 ? 14.070 13.293 -2.112 1.00 87.81 210 LEU A C 1
ATOM 1690 O O . LEU A 1 210 ? 13.630 13.466 -3.244 1.00 87.81 210 LEU A O 1
ATOM 1694 N N . ASN A 1 211 ? 13.809 12.192 -1.405 1.00 89.44 211 ASN A N 1
ATOM 1695 C CA . ASN A 1 211 ? 13.182 11.012 -2.008 1.00 89.44 211 ASN A CA 1
ATOM 1696 C C . ASN A 1 211 ? 11.733 11.271 -2.463 1.00 89.44 211 ASN A C 1
ATOM 1698 O O . ASN A 1 211 ? 11.246 10.619 -3.384 1.00 89.44 211 ASN A O 1
ATOM 1702 N N . ILE A 1 212 ? 11.042 12.255 -1.862 1.00 92.44 212 ILE A N 1
ATOM 1703 C CA . ILE A 1 212 ? 9.757 12.743 -2.389 1.00 92.44 212 ILE A CA 1
ATOM 1704 C C . ILE A 1 212 ? 9.951 13.298 -3.802 1.00 92.44 212 ILE A C 1
ATOM 1706 O O . ILE A 1 212 ? 9.202 12.940 -4.705 1.00 92.44 212 ILE A O 1
ATOM 1710 N N . ARG A 1 213 ? 10.948 14.164 -4.012 1.00 89.56 213 ARG A N 1
ATOM 1711 C CA . ARG A 1 213 ? 11.215 14.757 -5.330 1.00 89.56 213 ARG A CA 1
ATOM 1712 C C . ARG A 1 213 ? 11.698 13.723 -6.331 1.00 89.56 213 ARG A C 1
ATOM 1714 O O . ARG A 1 213 ? 11.274 13.781 -7.480 1.00 89.56 213 ARG A O 1
ATOM 1721 N N . ASP A 1 214 ? 12.509 12.765 -5.901 1.00 88.81 214 ASP A N 1
ATOM 1722 C CA . ASP A 1 214 ? 12.957 11.678 -6.772 1.00 88.81 214 ASP A CA 1
ATOM 1723 C C . ASP A 1 214 ? 11.773 10.812 -7.223 1.00 88.81 214 ASP A C 1
ATOM 1725 O O . ASP A 1 214 ? 11.637 10.531 -8.414 1.00 88.81 214 ASP A O 1
ATOM 1729 N N . ALA A 1 215 ? 10.848 10.486 -6.312 1.00 92.12 215 ALA A N 1
ATOM 1730 C CA . ALA A 1 215 ? 9.599 9.804 -6.650 1.00 92.12 215 ALA A CA 1
ATOM 1731 C C . ALA A 1 215 ? 8.718 10.635 -7.604 1.00 92.12 215 ALA A C 1
ATOM 1733 O O . ALA A 1 215 ? 8.225 10.107 -8.601 1.00 92.12 215 ALA A O 1
ATOM 1734 N N . LEU A 1 216 ? 8.562 11.941 -7.354 1.00 91.94 216 LEU A N 1
ATOM 1735 C CA . LEU A 1 216 ? 7.808 12.842 -8.235 1.00 91.94 216 LEU A CA 1
ATOM 1736 C C . LEU A 1 216 ? 8.417 12.893 -9.649 1.00 91.94 216 LEU A C 1
ATOM 1738 O O . LEU A 1 216 ? 7.708 12.750 -10.644 1.00 91.94 216 LEU A O 1
ATOM 1742 N N . HIS A 1 217 ? 9.741 13.036 -9.752 1.00 89.06 217 HIS A N 1
ATOM 1743 C CA . HIS A 1 217 ? 10.451 13.032 -11.030 1.00 89.06 217 HIS A CA 1
ATOM 1744 C C . HIS A 1 217 ? 10.371 11.685 -11.749 1.00 89.06 217 HIS A C 1
ATOM 1746 O O . HIS A 1 217 ? 10.291 11.670 -12.979 1.00 89.06 217 HIS A O 1
ATOM 1752 N N . ALA A 1 218 ? 10.400 10.569 -11.017 1.00 89.19 218 ALA A N 1
ATOM 1753 C CA . ALA A 1 218 ? 10.241 9.242 -11.598 1.00 89.19 218 ALA A CA 1
ATOM 1754 C C . ALA A 1 218 ? 8.872 9.099 -12.280 1.00 89.19 218 ALA A C 1
ATOM 1756 O O . ALA A 1 218 ? 8.812 8.624 -13.412 1.00 89.19 218 ALA A O 1
ATOM 1757 N N . ILE A 1 219 ? 7.797 9.588 -11.648 1.00 89.88 219 ILE A N 1
ATOM 1758 C CA . ILE A 1 219 ? 6.440 9.566 -12.221 1.00 89.88 219 ILE A CA 1
ATOM 1759 C C . ILE A 1 219 ? 6.334 10.460 -13.457 1.00 89.88 219 ILE A C 1
ATOM 1761 O O . ILE A 1 219 ? 5.795 10.030 -14.476 1.00 89.88 219 ILE A O 1
ATOM 1765 N N . ASP A 1 220 ? 6.853 11.687 -13.387 1.00 87.38 220 ASP A N 1
ATOM 1766 C CA . ASP A 1 220 ? 6.737 12.666 -14.476 1.00 87.38 220 ASP A CA 1
ATOM 1767 C C . ASP A 1 220 ? 7.532 12.279 -15.728 1.00 87.38 220 ASP A C 1
ATOM 1769 O O . ASP A 1 220 ? 7.131 12.599 -16.849 1.00 87.38 220 ASP A O 1
ATOM 1773 N N . LYS A 1 221 ? 8.668 11.597 -15.549 1.00 87.06 221 LYS A N 1
ATOM 1774 C CA . LYS A 1 221 ? 9.481 11.080 -16.661 1.00 87.06 221 LYS A CA 1
ATOM 1775 C C . LYS A 1 221 ? 8.935 9.769 -17.225 1.00 87.06 221 LYS A C 1
ATOM 1777 O O . LYS A 1 221 ? 9.291 9.398 -18.344 1.00 87.06 221 LYS A O 1
ATOM 1782 N N . ALA A 1 222 ? 8.123 9.051 -16.457 1.00 85.38 222 ALA A N 1
ATOM 1783 C CA . ALA A 1 222 ? 7.643 7.736 -16.831 1.00 85.38 222 ALA A CA 1
ATOM 1784 C C . ALA A 1 222 ? 6.533 7.801 -17.885 1.00 85.38 222 ALA A C 1
ATOM 1786 O O . ALA A 1 222 ? 5.652 8.661 -17.882 1.00 85.38 222 ALA A O 1
ATOM 1787 N N . GLN A 1 223 ? 6.555 6.819 -18.782 1.00 78.75 223 GLN A N 1
ATOM 1788 C CA . GLN A 1 223 ? 5.414 6.496 -19.627 1.00 78.75 223 GLN A CA 1
ATOM 1789 C C . GLN A 1 223 ? 4.646 5.361 -18.937 1.00 78.75 223 GLN A C 1
ATOM 1791 O O . GLN A 1 223 ? 5.195 4.266 -18.813 1.00 78.75 223 GLN A O 1
ATOM 1796 N N . PRO A 1 224 ? 3.397 5.574 -18.480 1.00 71.44 224 PRO A N 1
ATOM 1797 C CA . PRO A 1 224 ? 2.684 4.592 -17.656 1.00 71.44 224 PRO A CA 1
ATOM 1798 C C . PRO A 1 224 ? 2.481 3.227 -18.326 1.00 71.44 224 PRO A C 1
ATOM 1800 O O . PRO A 1 224 ? 2.402 2.200 -17.656 1.00 71.44 224 PRO A O 1
ATOM 1803 N N . THR A 1 225 ? 2.422 3.209 -19.658 1.00 73.31 225 THR A N 1
ATOM 1804 C CA . THR A 1 225 ? 2.292 2.003 -20.485 1.00 73.31 225 THR A CA 1
ATOM 1805 C C . THR A 1 225 ? 3.637 1.461 -20.966 1.00 73.31 225 THR A C 1
ATOM 1807 O O . THR A 1 225 ? 3.648 0.709 -21.931 1.00 73.31 225 THR A O 1
ATOM 1810 N N . ALA A 1 226 ? 4.751 1.889 -20.376 1.00 76.69 226 ALA A N 1
ATOM 1811 C CA . ALA A 1 226 ? 6.090 1.360 -20.606 1.00 76.69 226 ALA A CA 1
ATOM 1812 C C . ALA A 1 226 ? 6.684 0.866 -19.278 1.00 76.69 226 ALA A C 1
ATOM 1814 O O . ALA A 1 226 ? 6.135 1.114 -18.195 1.00 76.69 226 ALA A O 1
ATOM 1815 N N . ASP A 1 227 ? 7.809 0.157 -19.355 1.00 76.88 227 ASP A N 1
ATOM 1816 C CA . ASP A 1 227 ? 8.627 -0.087 -18.170 1.00 76.88 227 ASP A CA 1
ATOM 1817 C C . ASP A 1 227 ? 9.395 1.188 -17.794 1.00 76.88 227 ASP A C 1
ATOM 1819 O O . ASP A 1 227 ? 9.843 1.931 -18.670 1.00 76.88 227 ASP A O 1
ATOM 1823 N N . PHE A 1 228 ? 9.504 1.470 -16.498 1.00 82.00 228 PHE A N 1
ATOM 1824 C CA . PHE A 1 228 ? 10.168 2.667 -15.980 1.00 82.00 228 PHE A CA 1
ATOM 1825 C C . PHE A 1 228 ? 10.776 2.398 -14.601 1.00 82.00 228 PHE A C 1
ATOM 1827 O O . PHE A 1 228 ? 10.370 1.471 -13.894 1.00 82.00 228 PHE A O 1
ATOM 1834 N N . THR A 1 229 ? 11.734 3.233 -14.199 1.00 80.69 229 THR A N 1
ATOM 1835 C CA . THR A 1 229 ? 12.440 3.107 -12.919 1.00 80.69 229 THR A CA 1
ATOM 1836 C C . THR A 1 229 ? 11.469 3.108 -11.737 1.00 80.69 229 THR A C 1
ATOM 1838 O O . THR A 1 229 ? 10.700 4.047 -11.545 1.00 80.69 229 THR A O 1
ATOM 1841 N N . GLY A 1 230 ? 11.494 2.042 -10.934 1.00 83.25 230 GLY A N 1
ATOM 1842 C CA . GLY A 1 230 ? 10.612 1.887 -9.775 1.00 83.25 230 GLY A CA 1
ATOM 1843 C C . GLY A 1 230 ? 9.233 1.291 -10.082 1.00 83.25 230 GLY A C 1
ATOM 1844 O O . GLY A 1 230 ? 8.490 0.991 -9.145 1.00 83.25 230 GLY A O 1
ATOM 1845 N N . ARG A 1 231 ? 8.889 1.020 -11.354 1.00 86.69 231 ARG A N 1
ATOM 1846 C CA . ARG A 1 231 ? 7.609 0.388 -11.727 1.00 86.69 231 ARG A CA 1
ATOM 1847 C C . ARG A 1 231 ? 7.373 -0.914 -10.969 1.00 86.69 231 ARG A C 1
ATOM 1849 O O . ARG A 1 231 ? 6.276 -1.153 -10.473 1.00 86.69 231 ARG A O 1
ATOM 1856 N N . GLN A 1 232 ? 8.393 -1.761 -10.875 1.00 81.50 232 GLN A N 1
ATOM 1857 C CA . GLN A 1 232 ? 8.264 -3.072 -10.243 1.00 81.50 232 GLN A CA 1
ATOM 1858 C C . GLN A 1 232 ? 7.961 -2.971 -8.748 1.00 81.50 232 GLN A C 1
ATOM 1860 O O . GLN A 1 232 ? 7.093 -3.686 -8.244 1.00 81.50 232 GLN A O 1
ATOM 1865 N N . ARG A 1 233 ? 8.631 -2.034 -8.064 1.00 87.06 233 ARG A N 1
ATOM 1866 C CA . ARG A 1 233 ? 8.370 -1.696 -6.663 1.00 87.06 233 ARG A CA 1
ATOM 1867 C C . ARG A 1 233 ? 6.908 -1.293 -6.486 1.00 87.06 233 ARG A C 1
ATOM 1869 O O . ARG A 1 233 ? 6.217 -1.867 -5.650 1.00 87.06 233 ARG A O 1
ATOM 1876 N N . LEU A 1 234 ? 6.413 -0.386 -7.331 1.00 91.06 234 LEU A N 1
ATOM 1877 C CA . LEU A 1 234 ? 5.024 0.074 -7.280 1.00 91.06 234 LEU A CA 1
ATOM 1878 C C . LEU A 1 234 ? 4.005 -1.035 -7.578 1.00 91.06 234 LEU A C 1
ATOM 1880 O O . LEU A 1 234 ? 2.984 -1.105 -6.901 1.00 91.06 234 LEU A O 1
ATOM 1884 N N . VAL A 1 235 ? 4.277 -1.926 -8.539 1.00 89.06 235 VAL A N 1
ATOM 1885 C CA . VAL A 1 235 ? 3.416 -3.091 -8.826 1.00 89.06 235 VAL A CA 1
ATOM 1886 C C . VAL A 1 235 ? 3.296 -3.992 -7.598 1.00 89.06 235 VAL A C 1
ATOM 1888 O O . VAL A 1 235 ? 2.191 -4.397 -7.238 1.00 89.06 235 VAL A O 1
ATOM 1891 N N . ARG A 1 236 ? 4.411 -4.295 -6.923 1.00 87.81 236 ARG A N 1
ATOM 1892 C CA . ARG A 1 236 ? 4.386 -5.109 -5.699 1.00 87.81 236 ARG A CA 1
ATOM 1893 C C . ARG A 1 236 ? 3.661 -4.413 -4.561 1.00 87.81 236 ARG A C 1
ATOM 1895 O O . ARG A 1 236 ? 2.815 -5.039 -3.934 1.00 87.81 236 ARG A O 1
ATOM 1902 N N . VAL A 1 237 ? 3.963 -3.136 -4.322 1.00 93.31 237 VAL A N 1
ATOM 1903 C CA . VAL A 1 237 ? 3.275 -2.326 -3.311 1.00 93.31 237 VAL A CA 1
ATOM 1904 C C . VAL A 1 237 ? 1.770 -2.351 -3.554 1.00 93.31 237 VAL A C 1
ATOM 1906 O O . VAL A 1 237 ? 1.025 -2.681 -2.638 1.00 93.31 237 VAL A O 1
ATOM 1909 N N . GLN A 1 238 ? 1.318 -2.090 -4.783 1.00 95.44 238 GLN A N 1
ATOM 1910 C CA . GLN A 1 238 ? -0.105 -2.113 -5.118 1.00 95.44 238 GLN A CA 1
ATOM 1911 C C . GLN A 1 238 ? -0.724 -3.491 -4.848 1.00 95.44 238 GLN A C 1
ATOM 1913 O O . GLN A 1 238 ? -1.773 -3.572 -4.216 1.00 95.44 238 GLN A O 1
ATOM 1918 N N . ASN A 1 239 ? -0.054 -4.578 -5.237 1.00 93.19 239 ASN A N 1
ATOM 1919 C CA . ASN A 1 239 ? -0.556 -5.933 -5.001 1.00 93.19 239 ASN A CA 1
ATOM 1920 C C . ASN A 1 239 ? -0.614 -6.296 -3.505 1.00 93.19 239 ASN A C 1
ATOM 1922 O O . ASN A 1 239 ? -1.591 -6.908 -3.073 1.00 93.19 239 ASN A O 1
ATOM 1926 N N . TYR A 1 240 ? 0.376 -5.887 -2.705 1.00 94.00 240 TYR A N 1
ATOM 1927 C CA . TYR A 1 240 ? 0.342 -6.055 -1.249 1.00 94.00 240 TYR A CA 1
ATOM 1928 C C . TYR A 1 240 ? -0.747 -5.207 -0.592 1.00 94.00 240 TYR A C 1
ATOM 1930 O O . TYR A 1 240 ? -1.400 -5.675 0.338 1.00 94.00 240 TYR A O 1
ATOM 1938 N N . LEU A 1 241 ? -0.994 -3.994 -1.091 1.00 97.19 241 LEU A N 1
ATOM 1939 C CA . LEU A 1 241 ? -2.095 -3.160 -0.619 1.00 97.19 241 LEU A CA 1
ATOM 1940 C C . LEU A 1 241 ? -3.455 -3.780 -0.953 1.00 97.19 241 LEU A C 1
ATOM 1942 O O . LEU A 1 241 ? -4.337 -3.764 -0.105 1.00 97.19 241 LEU A O 1
ATOM 1946 N N . VAL A 1 242 ? -3.627 -4.394 -2.128 1.00 95.44 242 VAL A N 1
ATOM 1947 C CA . VAL A 1 242 ? -4.853 -5.149 -2.445 1.00 95.44 242 VAL A CA 1
ATOM 1948 C C . VAL A 1 242 ? -5.089 -6.258 -1.422 1.00 95.44 242 VAL A C 1
ATOM 1950 O O . VAL A 1 242 ? -6.205 -6.398 -0.922 1.00 95.44 242 VAL A O 1
ATOM 1953 N N . ASP A 1 243 ? -4.051 -7.023 -1.082 1.00 93.88 243 ASP A N 1
ATOM 1954 C CA . ASP A 1 243 ? -4.155 -8.088 -0.082 1.00 93.88 243 ASP A CA 1
ATOM 1955 C C . ASP A 1 243 ? -4.451 -7.526 1.320 1.00 93.88 243 ASP A C 1
ATOM 1957 O O . ASP A 1 243 ? -5.296 -8.071 2.032 1.00 93.88 243 ASP A O 1
ATOM 1961 N N . LEU A 1 244 ? -3.811 -6.414 1.699 1.00 96.06 244 LEU A N 1
ATOM 1962 C CA . LEU A 1 244 ? -4.039 -5.702 2.960 1.00 96.06 244 LEU A CA 1
ATOM 1963 C C . LEU A 1 244 ? -5.473 -5.194 3.088 1.00 96.06 244 LEU A C 1
ATOM 1965 O O . LEU A 1 244 ? -6.116 -5.445 4.106 1.00 96.06 244 LEU A O 1
ATOM 1969 N N . VAL A 1 245 ? -5.981 -4.496 2.073 1.00 96.56 245 VAL A N 1
ATOM 1970 C CA . VAL A 1 245 ? -7.323 -3.916 2.125 1.00 96.56 245 VAL A CA 1
ATOM 1971 C C . VAL A 1 245 ? -8.377 -5.017 2.095 1.00 96.56 245 VAL A C 1
ATOM 1973 O O . VAL A 1 245 ? -9.309 -4.965 2.886 1.00 96.56 245 VAL A O 1
ATOM 1976 N N . ASN A 1 246 ? -8.211 -6.060 1.275 1.00 94.62 246 ASN A N 1
ATOM 1977 C CA . ASN A 1 246 ? -9.138 -7.195 1.287 1.00 94.62 246 ASN A CA 1
ATOM 1978 C C . ASN A 1 246 ? -9.179 -7.886 2.660 1.00 94.62 246 ASN A C 1
ATOM 1980 O O . ASN A 1 246 ? -10.260 -8.218 3.137 1.00 94.62 246 ASN A O 1
ATOM 1984 N N . TYR A 1 247 ? -8.022 -8.066 3.308 1.00 95.19 247 TYR A N 1
ATOM 1985 C CA . TYR A 1 247 ? -7.954 -8.629 4.657 1.00 95.19 247 TYR A CA 1
ATOM 1986 C C . TYR A 1 247 ? -8.648 -7.735 5.694 1.00 95.19 247 TYR A C 1
ATOM 1988 O O . TYR A 1 247 ? -9.407 -8.228 6.526 1.00 95.19 247 TYR A O 1
ATOM 1996 N N . LEU A 1 248 ? -8.413 -6.422 5.638 1.00 94.00 248 LEU A N 1
ATOM 1997 C CA . LEU A 1 248 ? -9.061 -5.452 6.522 1.00 94.00 248 LEU A CA 1
ATOM 1998 C C . LEU A 1 248 ? -10.582 -5.427 6.327 1.00 94.00 248 LEU A C 1
ATOM 2000 O O . LEU A 1 248 ? -11.315 -5.463 7.306 1.00 94.00 248 LEU A O 1
ATOM 2004 N N . GLU A 1 249 ? -11.064 -5.413 5.087 1.00 93.88 249 GLU A N 1
ATOM 2005 C CA . GLU A 1 249 ? -12.496 -5.424 4.770 1.00 93.88 249 GLU A CA 1
ATOM 2006 C C . GLU A 1 249 ? -13.190 -6.716 5.210 1.00 93.88 249 GLU A C 1
ATOM 2008 O O . GLU A 1 249 ? -14.286 -6.672 5.765 1.00 93.88 249 GLU A O 1
ATOM 2013 N N . GLU A 1 250 ? -12.549 -7.873 5.008 1.00 93.19 250 GLU A N 1
ATOM 2014 C CA . GLU A 1 250 ? -13.052 -9.155 5.512 1.00 93.19 250 GLU A CA 1
ATOM 2015 C C . GLU A 1 250 ? -13.147 -9.139 7.040 1.00 93.19 250 GLU A C 1
ATOM 2017 O O . GLU A 1 250 ? -14.147 -9.576 7.612 1.00 93.19 250 GLU A O 1
ATOM 2022 N N . LYS A 1 251 ? -12.120 -8.594 7.697 1.00 91.06 251 LYS A N 1
ATOM 2023 C CA . LYS A 1 251 ? -12.053 -8.507 9.151 1.00 91.06 251 LYS A CA 1
ATOM 2024 C C . LYS A 1 251 ? -13.094 -7.552 9.736 1.00 91.06 251 LYS A C 1
ATOM 2026 O O . LYS A 1 251 ? -13.688 -7.870 10.765 1.00 91.06 251 LYS A O 1
ATOM 2031 N N . GLU A 1 252 ? -13.313 -6.410 9.094 1.00 89.88 252 GLU A N 1
ATOM 2032 C CA . GLU A 1 252 ? -14.249 -5.384 9.559 1.00 89.88 252 GLU A CA 1
ATOM 2033 C C . GLU A 1 252 ? -15.685 -5.589 9.054 1.00 89.88 252 GLU A C 1
ATOM 2035 O O . GLU A 1 252 ? -16.618 -4.967 9.559 1.00 89.88 252 GLU A O 1
ATOM 2040 N N . GLY A 1 253 ? -15.897 -6.480 8.083 1.00 90.25 253 GLY A N 1
ATOM 2041 C CA . GLY A 1 253 ? -17.224 -6.838 7.580 1.00 90.25 253 GLY A CA 1
ATOM 2042 C C . GLY A 1 253 ? -17.871 -5.787 6.672 1.00 90.25 253 GLY A C 1
ATOM 2043 O O . GLY A 1 253 ? -19.085 -5.832 6.462 1.00 90.25 253 GLY A O 1
ATOM 2044 N N . PHE A 1 254 ? -17.094 -4.852 6.119 1.00 89.88 254 PHE A N 1
ATOM 2045 C CA . PHE A 1 254 ? -17.564 -3.864 5.144 1.00 89.88 254 PHE A CA 1
ATOM 2046 C C . PHE A 1 254 ? -16.546 -3.661 4.024 1.00 89.88 254 PHE A C 1
ATOM 2048 O O . PHE A 1 254 ? -15.373 -3.974 4.185 1.00 89.88 254 PHE A O 1
ATOM 2055 N N . SER A 1 255 ? -16.996 -3.110 2.894 1.00 91.31 255 SER A N 1
ATOM 2056 C CA . SER A 1 255 ? -16.117 -2.744 1.782 1.00 91.31 255 SER A CA 1
ATOM 2057 C C . SER A 1 255 ? -16.147 -1.240 1.533 1.00 91.31 255 SER A C 1
ATOM 2059 O O . SER A 1 255 ? -17.221 -0.637 1.509 1.00 91.31 255 SER A O 1
ATOM 2061 N N . VAL A 1 256 ? -14.969 -0.640 1.361 1.00 90.88 256 VAL A N 1
ATOM 2062 C CA . VAL A 1 256 ? -14.792 0.768 0.979 1.00 90.88 256 VAL A CA 1
ATOM 2063 C C . VAL A 1 256 ? -14.810 0.967 -0.535 1.00 90.88 256 VAL A C 1
ATOM 2065 O O . VAL A 1 256 ? -14.976 2.095 -0.992 1.00 90.88 256 VAL A O 1
ATOM 2068 N N . SER A 1 257 ? -14.676 -0.108 -1.319 1.00 86.94 257 SER A N 1
ATOM 2069 C CA . SER A 1 257 ? -14.687 -0.043 -2.781 1.00 86.94 257 SER A CA 1
ATOM 2070 C C . SER A 1 257 ? -16.003 -0.555 -3.359 1.00 86.94 257 SER A C 1
ATOM 2072 O O . SER A 1 257 ? -16.558 -1.563 -2.927 1.00 86.94 257 SER A O 1
ATOM 2074 N N . VAL A 1 258 ? -16.499 0.115 -4.401 1.00 82.69 258 VAL A N 1
ATOM 2075 C CA . VAL A 1 258 ? -17.711 -0.313 -5.128 1.00 82.69 258 VAL A CA 1
ATOM 2076 C C . VAL A 1 258 ? -17.437 -1.554 -5.985 1.00 82.69 258 VAL A C 1
ATOM 2078 O O . VAL A 1 258 ? -18.352 -2.307 -6.323 1.00 82.69 258 VAL A O 1
ATOM 2081 N N . SER A 1 259 ? -16.179 -1.775 -6.366 1.00 82.12 259 SER A N 1
ATOM 2082 C CA . SER A 1 259 ? -15.790 -2.831 -7.296 1.00 82.12 259 SER A CA 1
ATOM 2083 C C . SER A 1 259 ? -14.700 -3.718 -6.713 1.00 82.12 259 SER A C 1
ATOM 2085 O O . SER A 1 259 ? -13.933 -3.307 -5.847 1.00 82.12 259 SER A O 1
ATOM 2087 N N . LYS A 1 260 ? -14.613 -4.962 -7.199 1.00 85.19 260 LYS A N 1
ATOM 2088 C CA . LYS A 1 260 ? -13.521 -5.849 -6.793 1.00 85.19 260 LYS A CA 1
ATOM 2089 C C . LYS A 1 260 ? -12.190 -5.268 -7.254 1.00 85.19 260 LYS A C 1
ATOM 2091 O O . LYS A 1 260 ? -11.989 -5.062 -8.455 1.00 85.19 260 LYS A O 1
ATOM 2096 N N . ARG A 1 261 ? -11.277 -5.101 -6.299 1.00 89.38 261 ARG A N 1
ATOM 2097 C CA . ARG A 1 261 ? -9.896 -4.697 -6.557 1.00 89.38 261 ARG A CA 1
ATOM 2098 C C . ARG A 1 261 ? -9.212 -5.659 -7.508 1.00 89.38 261 ARG A C 1
ATOM 2100 O O . ARG A 1 261 ? -9.439 -6.873 -7.481 1.00 89.38 261 ARG A O 1
ATOM 2107 N N . ARG A 1 262 ? -8.338 -5.098 -8.332 1.00 88.56 262 ARG A N 1
ATOM 2108 C CA . ARG A 1 262 ? -7.512 -5.839 -9.277 1.00 88.56 262 ARG A CA 1
ATOM 2109 C C . ARG A 1 262 ? -6.052 -5.649 -8.912 1.00 88.56 262 ARG A C 1
ATOM 2111 O O . ARG A 1 262 ? -5.649 -4.600 -8.420 1.00 88.56 262 ARG A O 1
ATOM 2118 N N . ARG A 1 263 ? -5.270 -6.685 -9.182 1.00 90.00 263 ARG A N 1
ATOM 2119 C CA . ARG A 1 263 ? -3.818 -6.627 -9.076 1.00 90.00 263 ARG A CA 1
ATOM 2120 C C . ARG A 1 263 ? -3.237 -5.924 -10.293 1.00 90.00 263 ARG A C 1
ATOM 2122 O O . ARG A 1 263 ? -3.633 -6.219 -11.426 1.00 90.00 263 ARG A O 1
ATOM 2129 N N . ALA A 1 264 ? -2.315 -5.003 -10.055 1.00 87.88 264 ALA A N 1
ATOM 2130 C CA . ALA A 1 264 ? -1.523 -4.377 -11.091 1.00 87.88 264 ALA A CA 1
ATOM 2131 C C . ALA A 1 264 ? -0.656 -5.454 -11.744 1.00 87.88 264 ALA A C 1
ATOM 2133 O O . ALA A 1 264 ? 0.021 -6.237 -11.072 1.00 87.88 264 ALA A O 1
ATOM 2134 N N . ARG A 1 265 ? -0.695 -5.494 -13.075 1.00 82.62 265 ARG A N 1
ATOM 2135 C CA . ARG A 1 265 ? 0.095 -6.423 -13.884 1.00 82.62 265 ARG A CA 1
ATOM 2136 C C . ARG A 1 265 ? 1.300 -5.704 -14.470 1.00 82.62 265 ARG A C 1
ATOM 2138 O O . ARG A 1 265 ? 1.272 -4.496 -14.729 1.00 82.62 265 ARG A O 1
ATOM 2145 N N . HIS A 1 266 ? 2.342 -6.468 -14.767 1.00 72.88 266 HIS A N 1
ATOM 2146 C CA . HIS A 1 266 ? 3.317 -6.004 -15.743 1.00 72.88 266 HIS A CA 1
ATOM 2147 C C . HIS A 1 266 ? 2.622 -5.884 -17.105 1.00 72.88 266 HIS A C 1
ATOM 2149 O O . HIS A 1 266 ? 1.937 -6.808 -17.539 1.00 72.88 266 HIS A O 1
ATOM 2155 N N . HIS A 1 267 ? 2.753 -4.726 -17.758 1.00 67.25 267 HIS A N 1
ATOM 2156 C CA . HIS A 1 267 ? 2.140 -4.512 -19.073 1.00 67.25 267 HIS A CA 1
ATOM 2157 C C . HIS A 1 267 ? 2.899 -5.275 -20.177 1.00 67.25 267 HIS A C 1
ATOM 2159 O O . HIS A 1 267 ? 2.338 -5.578 -21.230 1.00 67.25 267 HIS A O 1
ATOM 2165 N N . LEU A 1 268 ? 4.182 -5.557 -19.932 1.00 67.56 268 LEU A N 1
ATOM 2166 C CA . LEU A 1 268 ? 5.046 -6.343 -20.797 1.00 67.56 268 LEU A CA 1
ATOM 2167 C C . LEU A 1 268 ? 4.936 -7.823 -20.442 1.00 67.56 268 LEU A C 1
ATOM 2169 O O . LEU A 1 268 ? 4.823 -8.212 -19.279 1.00 67.56 268 LEU A O 1
ATOM 2173 N N . THR A 1 269 ? 5.012 -8.654 -21.472 1.00 70.31 269 THR A N 1
ATOM 2174 C CA . THR A 1 269 ? 5.114 -10.105 -21.325 1.00 70.31 269 THR A CA 1
ATOM 2175 C C . THR A 1 269 ? 6.457 -10.506 -20.714 1.00 70.31 269 THR A C 1
ATOM 2177 O O . THR A 1 269 ? 7.435 -9.761 -20.803 1.00 70.31 269 THR A O 1
ATOM 2180 N N . PHE A 1 270 ? 6.536 -11.718 -20.153 1.00 73.62 270 PHE A N 1
ATOM 2181 C CA . PHE A 1 270 ? 7.786 -12.258 -19.607 1.00 73.62 270 PHE A CA 1
ATOM 2182 C C . PHE A 1 270 ? 8.928 -12.196 -20.636 1.00 73.62 270 PHE A C 1
ATOM 2184 O O . PHE A 1 270 ? 10.013 -11.722 -20.321 1.00 73.62 270 PHE A O 1
ATOM 2191 N N . ALA A 1 271 ? 8.669 -12.573 -21.894 1.00 70.25 271 ALA A N 1
ATOM 2192 C CA . ALA A 1 271 ? 9.674 -12.491 -22.956 1.00 70.25 271 ALA A CA 1
ATOM 2193 C C . ALA A 1 271 ? 10.024 -11.057 -23.381 1.00 70.25 271 ALA A C 1
ATOM 2195 O O . ALA A 1 271 ? 11.145 -10.813 -23.812 1.00 70.25 271 ALA A O 1
ATOM 2196 N N . GLN A 1 272 ? 9.106 -10.095 -23.269 1.00 70.31 272 GLN A N 1
ATOM 2197 C CA . GLN A 1 272 ? 9.433 -8.689 -23.531 1.00 70.31 272 GLN A CA 1
ATOM 2198 C C . GLN A 1 272 ? 10.291 -8.081 -22.417 1.00 70.31 272 GLN A C 1
ATOM 2200 O O . GLN A 1 272 ? 11.141 -7.249 -22.710 1.00 70.31 272 GLN A O 1
ATOM 2205 N N . LEU A 1 273 ? 10.083 -8.502 -21.166 1.00 69.19 273 LEU A N 1
ATOM 2206 C CA . LEU A 1 273 ? 10.874 -8.046 -20.020 1.00 69.19 273 LEU A CA 1
ATOM 2207 C C . LEU A 1 273 ? 12.248 -8.709 -19.963 1.00 69.19 273 LEU A C 1
ATOM 2209 O O . LEU A 1 273 ? 13.237 -8.066 -19.628 1.00 69.19 273 LEU A O 1
ATOM 2213 N N . PHE A 1 274 ? 12.307 -10.005 -20.263 1.00 73.62 274 PHE A N 1
ATOM 2214 C CA . PHE A 1 274 ? 13.468 -10.832 -19.940 1.00 73.62 274 PHE A CA 1
ATOM 2215 C C . PHE A 1 274 ? 14.096 -11.524 -21.150 1.00 73.62 274 PHE A C 1
ATOM 2217 O O . PHE A 1 274 ? 15.127 -12.180 -21.022 1.00 73.62 274 PHE A O 1
ATOM 2224 N N . GLY A 1 275 ? 13.503 -11.380 -22.334 1.00 72.44 275 GLY A N 1
ATOM 2225 C CA . GLY A 1 275 ? 13.894 -12.144 -23.511 1.00 72.44 275 GLY A CA 1
ATOM 2226 C C . GLY A 1 275 ? 13.552 -13.630 -23.379 1.00 72.44 275 GLY A C 1
ATOM 2227 O O . GLY A 1 275 ? 12.746 -14.052 -22.548 1.00 72.44 275 GLY A O 1
ATOM 2228 N N . TYR A 1 276 ? 14.182 -14.442 -24.224 1.00 72.38 276 TYR A N 1
ATOM 2229 C CA . TYR A 1 276 ? 14.096 -15.895 -24.123 1.00 72.38 276 TYR A CA 1
ATOM 2230 C C . TYR A 1 276 ? 15.076 -16.389 -23.060 1.00 72.38 276 TYR A C 1
ATOM 2232 O O . TYR A 1 276 ? 16.291 -16.310 -23.243 1.00 72.38 276 TYR A O 1
ATOM 2240 N N . ILE A 1 277 ? 14.538 -16.903 -21.955 1.00 74.81 277 ILE A N 1
ATOM 2241 C CA . ILE A 1 277 ? 15.315 -17.459 -20.846 1.00 74.81 277 ILE A CA 1
ATOM 2242 C C . ILE A 1 277 ? 15.017 -18.946 -20.732 1.00 74.81 277 ILE A C 1
ATOM 2244 O O . ILE A 1 277 ? 13.859 -19.354 -20.742 1.00 74.81 277 ILE A O 1
ATOM 2248 N N . ASP A 1 278 ? 16.076 -19.745 -20.602 1.00 76.88 278 ASP A N 1
ATOM 2249 C CA . ASP A 1 278 ? 15.948 -21.176 -20.351 1.00 76.88 278 ASP A CA 1
ATOM 2250 C C . ASP A 1 278 ? 15.273 -21.413 -18.989 1.00 76.88 278 ASP A C 1
ATOM 2252 O O . ASP A 1 278 ? 15.750 -20.957 -17.941 1.00 76.88 278 ASP A O 1
ATOM 2256 N N . LEU A 1 279 ? 14.132 -22.096 -19.031 1.00 78.81 279 LEU A N 1
ATOM 2257 C CA . LEU A 1 279 ? 13.234 -22.323 -17.910 1.00 78.81 279 LEU A CA 1
ATOM 2258 C C . LEU A 1 279 ? 12.803 -23.784 -17.904 1.00 78.81 279 LEU A C 1
ATOM 2260 O O . LEU A 1 279 ? 12.297 -24.297 -18.898 1.00 78.81 279 LEU A O 1
ATOM 2264 N N . GLN A 1 280 ? 12.939 -24.437 -16.752 1.00 84.69 280 GLN A N 1
ATOM 2265 C CA . GLN A 1 280 ? 12.529 -25.829 -16.579 1.00 84.69 280 GLN A CA 1
ATOM 2266 C C . GLN A 1 280 ? 11.543 -25.969 -15.422 1.00 84.69 280 GLN A C 1
ATOM 2268 O O . GLN A 1 280 ? 11.765 -25.436 -14.330 1.00 84.69 280 GLN A O 1
ATOM 2273 N N . VAL A 1 281 ? 10.470 -26.733 -15.628 1.00 87.25 281 VAL A N 1
ATOM 2274 C CA . VAL A 1 281 ? 9.570 -27.138 -14.543 1.00 87.25 281 VAL A CA 1
ATOM 2275 C C . VAL A 1 281 ? 10.255 -28.242 -13.744 1.00 87.25 281 VAL A C 1
ATOM 2277 O O . VAL A 1 281 ? 10.412 -29.365 -14.211 1.00 87.25 281 VAL A O 1
ATOM 2280 N N . ALA A 1 282 ? 10.693 -27.923 -12.527 1.00 86.81 282 ALA A N 1
ATOM 2281 C CA . ALA A 1 282 ? 11.334 -28.898 -11.647 1.00 86.81 282 ALA A CA 1
ATOM 2282 C C . ALA A 1 282 ? 10.315 -29.752 -10.891 1.00 86.81 282 ALA A C 1
ATOM 2284 O O . ALA A 1 282 ? 10.572 -30.918 -10.603 1.00 86.81 282 ALA A O 1
ATOM 2285 N N . HIS A 1 283 ? 9.190 -29.154 -10.500 1.00 87.06 283 HIS A N 1
ATOM 2286 C CA . HIS A 1 283 ? 8.115 -29.860 -9.816 1.00 87.06 283 HIS A CA 1
ATOM 2287 C C . HIS A 1 283 ? 6.803 -29.102 -9.970 1.00 87.06 283 HIS A C 1
ATOM 2289 O O . HIS A 1 283 ? 6.779 -27.893 -9.745 1.00 87.06 283 HIS A O 1
ATOM 2295 N N . HIS A 1 284 ? 5.720 -29.814 -10.260 1.00 87.81 284 HIS A N 1
ATOM 2296 C CA . HIS A 1 284 ? 4.381 -29.249 -10.252 1.00 87.81 284 HIS A CA 1
ATOM 2297 C C . HIS A 1 284 ? 3.436 -30.157 -9.472 1.00 87.81 284 HIS A C 1
ATOM 2299 O O . HIS A 1 284 ? 3.225 -31.313 -9.829 1.00 87.81 284 HIS A O 1
ATOM 2305 N N . ILE A 1 285 ? 2.882 -29.624 -8.388 1.00 88.75 285 ILE A N 1
ATOM 2306 C CA . ILE A 1 285 ? 1.780 -30.223 -7.633 1.00 88.75 285 ILE A CA 1
ATOM 2307 C C . ILE A 1 285 ? 0.638 -29.209 -7.545 1.00 88.75 285 ILE A C 1
ATOM 2309 O O . ILE A 1 285 ? 0.891 -28.009 -7.685 1.00 88.75 285 ILE A O 1
ATOM 2313 N N . PRO A 1 286 ? -0.612 -29.647 -7.318 1.00 87.75 286 PRO A N 1
ATOM 2314 C CA . PRO A 1 286 ? -1.729 -28.719 -7.205 1.00 87.75 286 PRO A CA 1
ATOM 2315 C C . PRO A 1 286 ? -1.434 -27.626 -6.169 1.00 87.75 286 PRO A C 1
ATOM 2317 O O . PRO A 1 286 ? -1.093 -27.921 -5.023 1.00 87.75 286 PRO A O 1
ATOM 2320 N N . GLY A 1 287 ? -1.507 -26.366 -6.601 1.00 87.50 287 GLY A N 1
ATOM 2321 C CA . GLY A 1 287 ? -1.275 -25.184 -5.767 1.00 87.50 287 GLY A CA 1
ATOM 2322 C C . GLY A 1 287 ? 0.193 -24.799 -5.564 1.00 87.50 287 GLY A C 1
ATOM 2323 O O . GLY A 1 287 ? 0.464 -23.788 -4.915 1.00 87.50 287 GLY A O 1
ATOM 2324 N N . ARG A 1 288 ? 1.157 -25.556 -6.110 1.00 91.38 288 ARG A N 1
ATOM 2325 C CA . ARG A 1 288 ? 2.584 -25.215 -6.033 1.00 91.38 288 ARG A CA 1
ATOM 2326 C C . ARG A 1 288 ? 3.368 -25.648 -7.269 1.00 91.38 288 ARG A C 1
ATOM 2328 O O . ARG A 1 288 ? 3.518 -26.834 -7.560 1.00 91.38 288 ARG A O 1
ATOM 2335 N N . LEU A 1 289 ? 3.997 -24.672 -7.909 1.00 90.19 289 LEU A N 1
ATOM 2336 C CA . LEU A 1 289 ? 4.890 -24.853 -9.045 1.00 90.19 289 LEU A CA 1
ATOM 2337 C C . LEU A 1 289 ? 6.315 -24.451 -8.660 1.00 90.19 289 LEU A C 1
ATOM 2339 O O . LEU A 1 289 ? 6.543 -23.393 -8.078 1.00 90.19 289 LEU A O 1
ATOM 2343 N N . ARG A 1 290 ? 7.299 -25.289 -8.981 1.00 90.75 290 ARG A N 1
ATOM 2344 C CA . ARG A 1 290 ? 8.720 -24.973 -8.837 1.00 90.75 290 ARG A CA 1
ATOM 2345 C C . ARG A 1 290 ? 9.379 -24.927 -10.202 1.00 90.75 290 ARG A C 1
ATOM 2347 O O . ARG A 1 290 ? 9.461 -25.933 -10.901 1.00 90.75 290 ARG A O 1
ATOM 2354 N N . LEU A 1 291 ? 9.936 -23.769 -10.502 1.00 89.25 291 LEU A N 1
ATOM 2355 C CA . LEU A 1 291 ? 10.643 -23.454 -11.727 1.00 89.25 291 LEU A CA 1
ATOM 2356 C C . LEU A 1 291 ? 12.148 -23.372 -11.469 1.00 89.25 291 LEU A C 1
ATOM 2358 O O . LEU A 1 291 ? 12.579 -22.931 -10.403 1.00 89.25 291 LEU A O 1
ATOM 2362 N N . LYS A 1 292 ? 12.954 -23.799 -12.435 1.00 89.31 292 LYS A N 1
ATOM 2363 C CA . LYS A 1 292 ? 14.414 -23.677 -12.447 1.00 89.31 292 LYS A CA 1
ATOM 2364 C C . LYS A 1 292 ? 14.819 -22.659 -13.499 1.00 89.31 292 LYS A C 1
ATOM 2366 O O . LYS A 1 292 ? 14.425 -22.779 -14.652 1.00 89.31 292 LYS A O 1
ATOM 2371 N N . PHE A 1 293 ? 15.638 -21.705 -13.076 1.00 86.69 293 PHE A N 1
ATOM 2372 C CA . PHE A 1 293 ? 16.165 -20.621 -13.893 1.00 86.69 293 PHE A CA 1
ATOM 2373 C C . PHE A 1 293 ? 17.689 -20.598 -13.742 1.00 86.69 293 PHE A C 1
ATOM 2375 O O . PHE A 1 293 ? 18.196 -19.964 -12.811 1.00 86.69 293 PHE A O 1
ATOM 2382 N N . PRO A 1 294 ? 18.448 -21.277 -14.619 1.00 84.50 294 PRO A N 1
ATOM 2383 C CA . PRO A 1 294 ? 19.909 -21.307 -14.542 1.00 84.50 294 PRO A CA 1
ATOM 2384 C C . PRO A 1 294 ? 20.546 -19.909 -14.525 1.00 84.50 294 PRO A C 1
ATOM 2386 O O . PRO A 1 294 ? 21.568 -19.706 -13.868 1.00 84.50 294 PRO A O 1
ATOM 2389 N N . VAL A 1 295 ? 19.906 -18.930 -15.177 1.00 81.50 295 VAL A N 1
ATOM 2390 C CA . VAL A 1 295 ? 20.353 -17.528 -15.226 1.00 81.50 295 VAL A CA 1
ATOM 2391 C C . VAL A 1 295 ? 20.458 -16.870 -13.841 1.00 81.50 295 VAL A C 1
ATOM 2393 O O . VAL A 1 295 ? 21.312 -16.007 -13.641 1.00 81.50 295 VAL A O 1
ATOM 2396 N N . LEU A 1 296 ? 19.680 -17.331 -12.849 1.00 83.19 296 LEU A N 1
ATOM 2397 C CA . LEU A 1 296 ? 19.716 -16.801 -11.479 1.00 83.19 296 LEU A CA 1
ATOM 2398 C C . LEU A 1 296 ? 21.058 -17.032 -10.778 1.00 83.19 296 LEU A C 1
ATOM 2400 O O . LEU A 1 296 ? 21.360 -16.343 -9.808 1.00 83.19 296 LEU A O 1
ATOM 2404 N N . LYS A 1 297 ? 21.874 -17.984 -11.252 1.00 80.12 297 LYS A N 1
ATOM 2405 C CA . LYS A 1 297 ? 23.175 -18.298 -10.646 1.00 80.12 297 LYS A CA 1
ATOM 2406 C C . LYS A 1 297 ? 24.129 -17.104 -10.649 1.00 80.12 297 LYS A C 1
ATOM 2408 O O . LYS A 1 297 ? 24.905 -16.942 -9.715 1.00 80.12 297 LYS A O 1
ATOM 2413 N N . ASN A 1 298 ? 24.073 -16.302 -11.711 1.00 73.25 298 ASN A N 1
ATOM 2414 C CA . ASN A 1 298 ? 25.037 -15.232 -11.969 1.00 73.25 298 ASN A CA 1
ATOM 2415 C C . ASN A 1 298 ? 24.393 -13.843 -11.954 1.00 73.25 298 ASN A C 1
ATOM 2417 O O . ASN A 1 298 ? 25.082 -12.855 -12.185 1.00 73.25 298 ASN A O 1
ATOM 2421 N N . ASN A 1 299 ? 23.079 -13.759 -11.746 1.00 73.06 299 ASN A N 1
ATOM 2422 C CA . ASN A 1 299 ? 22.352 -12.510 -11.871 1.00 73.06 299 ASN A CA 1
ATOM 2423 C C . ASN A 1 299 ? 21.162 -12.487 -10.900 1.00 73.06 299 ASN A C 1
ATOM 2425 O O . ASN A 1 299 ? 20.095 -13.045 -11.158 1.00 73.06 299 ASN A O 1
ATOM 2429 N N . MET A 1 300 ? 21.389 -11.831 -9.762 1.00 70.19 300 MET A N 1
ATOM 2430 C CA . MET A 1 300 ? 20.401 -11.651 -8.699 1.00 70.19 300 MET A CA 1
ATOM 2431 C C . MET A 1 300 ? 19.237 -10.746 -9.126 1.00 70.19 300 MET A C 1
ATOM 2433 O O . MET A 1 300 ? 18.127 -10.917 -8.626 1.00 70.19 300 MET A O 1
ATOM 2437 N N . ILE A 1 301 ? 19.471 -9.846 -10.085 1.00 69.44 301 ILE A N 1
ATOM 2438 C CA . ILE A 1 301 ? 18.487 -8.877 -10.584 1.00 69.44 301 ILE A CA 1
ATOM 2439 C C . ILE A 1 301 ? 17.300 -9.611 -11.227 1.00 69.44 301 ILE A C 1
ATOM 2441 O O . ILE A 1 301 ? 16.145 -9.304 -10.937 1.00 69.44 301 ILE A O 1
ATOM 2445 N N . TYR A 1 302 ? 17.559 -10.682 -11.989 1.00 76.19 302 TYR A N 1
ATOM 2446 C CA . TYR A 1 302 ? 16.484 -11.531 -12.519 1.00 76.19 302 TYR A CA 1
ATOM 2447 C C . TYR A 1 302 ? 15.612 -12.158 -11.428 1.00 76.19 302 TYR A C 1
ATOM 2449 O O . TYR A 1 302 ? 14.425 -12.365 -11.654 1.00 76.19 302 TYR A O 1
ATOM 2457 N N . GLY A 1 303 ? 16.163 -12.452 -10.246 1.00 77.31 303 GLY A N 1
ATOM 2458 C CA . GLY A 1 303 ? 15.393 -13.018 -9.139 1.00 77.31 303 GLY A CA 1
ATOM 2459 C C . GLY A 1 303 ? 14.255 -12.093 -8.724 1.00 77.31 303 GLY A C 1
ATOM 2460 O O . GLY A 1 303 ? 13.095 -12.503 -8.708 1.00 77.31 303 GLY A O 1
ATOM 2461 N N . VAL A 1 304 ? 14.594 -10.829 -8.486 1.00 72.12 304 VAL A N 1
ATOM 2462 C CA . VAL A 1 304 ? 13.648 -9.768 -8.123 1.00 72.12 304 VAL A CA 1
ATOM 2463 C C . VAL A 1 304 ? 12.599 -9.596 -9.207 1.00 72.12 304 VAL A C 1
ATOM 2465 O O . VAL A 1 304 ? 11.399 -9.605 -8.934 1.00 72.12 304 VAL A O 1
ATOM 2468 N N . HIS A 1 305 ? 13.039 -9.482 -10.457 1.00 76.12 305 HIS A N 1
ATOM 2469 C CA . HIS A 1 305 ? 12.118 -9.207 -11.544 1.00 76.12 305 HIS A CA 1
ATOM 2470 C C . HIS A 1 305 ? 11.155 -10.371 -11.811 1.00 76.12 305 HIS A C 1
ATOM 2472 O O . HIS A 1 305 ? 9.967 -10.150 -12.052 1.00 76.12 305 HIS A O 1
ATOM 2478 N N . PHE A 1 306 ? 11.629 -11.616 -11.713 1.00 82.88 306 PHE A N 1
ATOM 2479 C CA . PHE A 1 306 ? 10.772 -12.792 -11.841 1.00 82.88 306 PHE A CA 1
ATOM 2480 C C . PHE A 1 306 ? 9.754 -12.871 -10.710 1.00 82.88 306 PHE A C 1
ATOM 2482 O O . PHE A 1 306 ? 8.587 -13.166 -10.953 1.00 82.88 306 PHE A O 1
ATOM 2489 N N . GLU A 1 307 ? 10.172 -12.590 -9.479 1.00 82.94 307 GLU A N 1
ATOM 2490 C CA . GLU A 1 307 ? 9.263 -12.577 -8.340 1.00 82.94 307 GLU A CA 1
ATOM 2491 C C . GLU A 1 307 ? 8.179 -11.503 -8.485 1.00 82.94 307 GLU A C 1
ATOM 2493 O O . GLU A 1 307 ? 7.005 -11.824 -8.308 1.00 82.94 307 GLU A O 1
ATOM 2498 N N . SER A 1 308 ? 8.533 -10.287 -8.923 1.00 78.62 308 SER A N 1
ATOM 2499 C CA . SER A 1 308 ? 7.565 -9.216 -9.220 1.00 78.62 308 SER A CA 1
ATOM 2500 C C . SER A 1 308 ? 6.559 -9.665 -10.279 1.00 78.62 308 SER A C 1
ATOM 2502 O O . SER A 1 308 ? 5.345 -9.551 -10.089 1.00 78.62 308 SER A O 1
ATOM 2504 N N . PHE A 1 309 ? 7.069 -10.237 -11.374 1.00 83.25 309 PHE A N 1
ATOM 2505 C CA . PHE A 1 309 ? 6.250 -10.693 -12.485 1.00 83.25 309 PHE A CA 1
ATOM 2506 C C . PHE A 1 309 ? 5.258 -11.771 -12.051 1.00 83.25 309 PHE A C 1
ATOM 2508 O O . PHE A 1 309 ? 4.053 -11.614 -12.256 1.00 83.25 309 PHE A O 1
ATOM 2515 N N . PHE A 1 310 ? 5.736 -12.844 -11.419 1.00 86.06 310 PHE A N 1
ATOM 2516 C CA . PHE A 1 310 ? 4.872 -13.953 -11.021 1.00 86.06 310 PHE A CA 1
ATOM 2517 C C . PHE A 1 310 ? 3.878 -13.549 -9.935 1.00 86.06 310 PHE A C 1
ATOM 2519 O O . PHE A 1 310 ? 2.734 -13.989 -9.983 1.00 86.06 310 PHE A O 1
ATOM 2526 N N . PHE A 1 311 ? 4.264 -12.680 -8.999 1.00 86.00 311 PHE A N 1
ATOM 2527 C CA . PHE A 1 311 ? 3.357 -12.216 -7.950 1.00 86.00 311 PHE A CA 1
ATOM 2528 C C . PHE A 1 311 ? 2.205 -11.358 -8.503 1.00 86.00 311 PHE A C 1
ATOM 2530 O O . PHE A 1 311 ? 1.103 -11.351 -7.949 1.00 86.00 311 PHE A O 1
ATOM 2537 N N . SER A 1 312 ? 2.434 -10.683 -9.636 1.00 83.94 312 SER A N 1
ATOM 2538 C CA . SER A 1 312 ? 1.405 -9.909 -10.341 1.00 83.94 312 SER A CA 1
ATOM 2539 C C . SER A 1 312 ? 0.330 -10.761 -11.024 1.00 83.94 312 SER A C 1
ATOM 2541 O O . SER A 1 312 ? -0.734 -10.250 -11.385 1.00 83.94 312 SER A O 1
ATOM 2543 N N . LEU A 1 313 ? 0.583 -12.061 -11.210 1.00 84.06 313 LEU A N 1
ATOM 2544 C CA . LEU A 1 313 ? -0.381 -12.958 -11.831 1.00 84.06 313 LEU A CA 1
ATOM 2545 C C . LEU A 1 313 ? -1.567 -13.177 -10.891 1.00 84.06 313 LEU A C 1
ATOM 2547 O O . LEU A 1 313 ? -1.426 -13.489 -9.707 1.00 84.06 313 LEU A O 1
ATOM 2551 N N . GLU A 1 314 ? -2.770 -13.024 -11.435 1.00 78.44 314 GLU A N 1
ATOM 2552 C CA . GLU A 1 314 ? -3.996 -13.211 -10.671 1.00 78.44 314 GLU A CA 1
ATOM 2553 C C . GLU A 1 314 ? -4.056 -14.633 -10.116 1.00 78.44 314 GLU A C 1
ATOM 2555 O O . GLU A 1 314 ? -3.911 -15.557 -10.891 1.00 78.44 314 GLU A O 1
ATOM 2560 N N . GLY A 1 315 ? -4.304 -14.829 -8.820 1.00 81.31 315 GLY A N 1
ATOM 2561 C CA . GLY A 1 315 ? -4.385 -16.169 -8.222 1.00 81.31 315 GLY A CA 1
ATOM 2562 C C . GLY A 1 315 ? -3.050 -16.725 -7.726 1.00 81.31 315 GLY A C 1
ATOM 2563 O O . GLY A 1 315 ? -3.047 -17.771 -7.082 1.00 81.31 315 GLY A O 1
ATOM 2564 N N . VAL A 1 316 ? -1.929 -16.028 -7.937 1.00 86.56 316 VAL A N 1
ATOM 2565 C CA . VAL A 1 316 ? -0.670 -16.333 -7.244 1.00 86.56 316 VAL A CA 1
ATOM 2566 C C . VAL A 1 316 ? -0.728 -15.792 -5.815 1.00 86.56 316 VAL A C 1
ATOM 2568 O O . VAL A 1 316 ? -0.977 -14.610 -5.586 1.00 86.56 316 VAL A O 1
ATOM 2571 N N . LYS A 1 317 ? -0.513 -16.675 -4.839 1.00 85.25 317 LYS A N 1
ATOM 2572 C CA . LYS A 1 317 ? -0.563 -16.381 -3.400 1.00 85.25 317 LYS A CA 1
ATOM 2573 C C . LYS A 1 317 ? 0.799 -15.968 -2.856 1.00 85.25 317 LYS A C 1
ATOM 2575 O O . LYS A 1 317 ? 0.872 -15.125 -1.972 1.00 85.25 317 LYS A O 1
ATOM 2580 N N . ASN A 1 318 ? 1.867 -16.580 -3.361 1.00 85.94 318 ASN A N 1
ATOM 2581 C CA . ASN A 1 318 ? 3.223 -16.333 -2.890 1.00 85.94 318 ASN A CA 1
ATOM 2582 C C . ASN A 1 318 ? 4.242 -16.698 -3.972 1.00 85.94 318 ASN A C 1
ATOM 2584 O O . ASN A 1 318 ? 4.031 -17.642 -4.739 1.00 85.94 318 ASN A O 1
ATOM 2588 N N . VAL A 1 319 ? 5.368 -15.991 -3.999 1.00 88.81 319 VAL A N 1
ATOM 2589 C CA . VAL A 1 319 ? 6.505 -16.306 -4.862 1.00 88.81 319 VAL A CA 1
ATOM 2590 C C . VAL A 1 319 ? 7.767 -16.253 -4.021 1.00 88.81 319 VAL A C 1
ATOM 2592 O O . VAL A 1 319 ? 7.967 -15.328 -3.250 1.00 88.81 319 VAL A O 1
ATOM 2595 N N . ARG A 1 320 ? 8.610 -17.279 -4.133 1.00 88.75 320 ARG A N 1
ATOM 2596 C CA . ARG A 1 320 ? 9.862 -17.375 -3.381 1.00 88.75 320 ARG A CA 1
ATOM 2597 C C . ARG A 1 320 ? 11.013 -17.687 -4.310 1.00 88.75 320 ARG A C 1
ATOM 2599 O O . ARG A 1 320 ? 11.028 -18.742 -4.949 1.00 88.75 320 ARG A O 1
ATOM 2606 N N . VAL A 1 321 ? 12.004 -16.806 -4.337 1.00 86.75 321 VAL A N 1
ATOM 2607 C CA . VAL A 1 321 ? 13.234 -16.991 -5.110 1.00 86.75 321 VAL A CA 1
ATOM 2608 C C . VAL A 1 321 ? 14.292 -17.638 -4.232 1.00 86.75 321 VAL A C 1
ATOM 2610 O O . VAL A 1 321 ? 14.612 -17.163 -3.149 1.00 86.75 321 VAL A O 1
ATOM 2613 N N . ASN A 1 322 ? 14.872 -18.732 -4.711 1.00 87.62 322 ASN A N 1
ATOM 2614 C CA . ASN A 1 322 ? 16.035 -19.354 -4.100 1.00 87.62 322 ASN A CA 1
ATOM 2615 C C . ASN A 1 322 ? 17.206 -19.286 -5.083 1.00 87.62 322 ASN A C 1
ATOM 2617 O O . ASN A 1 322 ? 17.293 -20.091 -6.015 1.00 87.62 322 ASN A O 1
ATOM 2621 N N . LEU A 1 323 ? 18.105 -18.326 -4.850 1.00 83.38 323 LEU A N 1
ATOM 2622 C CA . LEU A 1 323 ? 19.279 -18.079 -5.691 1.00 83.38 323 LEU A CA 1
ATOM 2623 C C . LEU A 1 323 ? 20.254 -19.264 -5.677 1.00 83.38 323 LEU A C 1
ATOM 2625 O O . LEU A 1 323 ? 20.711 -19.690 -6.735 1.00 83.38 323 LEU A O 1
ATOM 2629 N N . GLN A 1 324 ? 20.499 -19.862 -4.504 1.00 84.69 324 GLN A N 1
ATOM 2630 C CA . GLN A 1 324 ? 21.404 -21.013 -4.355 1.00 84.69 324 GLN A CA 1
ATOM 2631 C C . GLN A 1 324 ? 20.927 -22.226 -5.157 1.00 84.69 324 GLN A C 1
ATOM 2633 O O . GLN A 1 324 ? 21.717 -22.933 -5.776 1.00 84.69 324 GLN A O 1
ATOM 2638 N N . ALA A 1 325 ? 19.616 -22.462 -5.160 1.00 87.75 325 ALA A N 1
ATOM 2639 C CA . ALA A 1 325 ? 19.004 -23.533 -5.926 1.00 87.75 325 ALA A CA 1
ATOM 2640 C C . ALA A 1 325 ? 18.646 -23.116 -7.360 1.00 87.75 325 ALA A C 1
ATOM 2642 O O . ALA A 1 325 ? 18.086 -23.947 -8.081 1.00 87.75 325 ALA A O 1
ATOM 2643 N N . CYS A 1 326 ? 18.917 -21.868 -7.758 1.00 89.81 326 CYS A N 1
ATOM 2644 C CA . CYS A 1 326 ? 18.512 -21.265 -9.029 1.00 89.81 326 CYS A CA 1
ATOM 2645 C C . CYS A 1 326 ? 17.052 -21.595 -9.372 1.00 89.81 326 CYS A C 1
ATOM 2647 O O . CYS A 1 326 ? 16.742 -22.072 -10.464 1.00 89.81 326 CYS A O 1
ATOM 2649 N N . SER A 1 327 ? 16.163 -21.465 -8.385 1.00 90.25 327 SER A N 1
ATOM 2650 C CA . SER A 1 327 ? 14.776 -21.904 -8.511 1.00 90.25 327 SER A CA 1
ATOM 2651 C C . SER A 1 327 ? 13.803 -20.916 -7.908 1.00 90.25 327 SER A C 1
ATOM 2653 O O . SER A 1 327 ? 14.080 -20.363 -6.849 1.00 90.25 327 SER A O 1
ATOM 2655 N N . ILE A 1 328 ? 12.632 -20.807 -8.518 1.00 90.25 328 ILE A N 1
ATOM 2656 C CA . ILE A 1 328 ? 11.503 -20.038 -8.006 1.00 90.25 328 ILE A CA 1
ATOM 2657 C C . ILE A 1 328 ? 10.390 -21.004 -7.630 1.00 90.25 328 ILE A C 1
ATOM 2659 O O . ILE A 1 328 ? 10.119 -21.964 -8.350 1.00 90.25 328 ILE A O 1
ATOM 2663 N N . VAL A 1 329 ? 9.773 -20.777 -6.478 1.00 92.12 329 VAL A N 1
ATOM 2664 C CA . VAL A 1 329 ? 8.585 -21.498 -6.023 1.00 92.12 329 VAL A CA 1
ATOM 2665 C C . VAL A 1 329 ? 7.409 -20.539 -6.080 1.00 92.12 329 VAL A C 1
ATOM 2667 O O . VAL A 1 329 ? 7.457 -19.485 -5.459 1.00 92.12 329 VAL A O 1
ATOM 2670 N N . ILE A 1 330 ? 6.369 -20.922 -6.807 1.00 91.44 330 ILE A N 1
ATOM 2671 C CA . ILE A 1 330 ? 5.120 -20.184 -6.962 1.00 91.44 330 ILE A CA 1
ATOM 2672 C C . ILE A 1 330 ? 4.035 -20.986 -6.251 1.00 91.44 330 ILE A C 1
ATOM 2674 O O . ILE A 1 330 ? 3.834 -22.164 -6.551 1.00 91.44 330 ILE A O 1
ATOM 2678 N N . GLU A 1 331 ? 3.347 -20.360 -5.306 1.00 92.06 331 GLU A N 1
ATOM 2679 C CA . GLU A 1 331 ? 2.150 -20.901 -4.661 1.00 92.06 331 GLU A CA 1
ATOM 2680 C C . GLU A 1 331 ? 0.935 -20.195 -5.245 1.00 92.06 331 GLU A C 1
ATOM 2682 O O . GLU A 1 331 ? 0.923 -18.968 -5.342 1.00 92.06 331 GLU A O 1
ATOM 2687 N N . TYR A 1 332 ? -0.078 -20.951 -5.656 1.00 89.44 332 TYR A N 1
ATOM 2688 C CA . TYR A 1 332 ? -1.219 -20.413 -6.393 1.00 89.44 332 TYR A CA 1
ATOM 2689 C C . TYR A 1 332 ? -2.540 -21.048 -5.960 1.00 89.44 332 TYR A C 1
ATOM 2691 O O . TYR A 1 332 ? -2.580 -22.074 -5.279 1.00 89.44 332 TYR A O 1
ATOM 2699 N N . ASP A 1 333 ? -3.638 -20.395 -6.324 1.00 87.44 333 ASP A N 1
ATOM 2700 C CA . ASP A 1 333 ? -4.985 -20.860 -6.049 1.00 87.44 333 ASP A CA 1
ATOM 2701 C C . ASP A 1 333 ? -5.452 -21.907 -7.065 1.00 87.44 333 ASP A C 1
ATOM 2703 O O . ASP A 1 333 ? -5.567 -21.615 -8.257 1.00 87.44 333 ASP A O 1
ATOM 2707 N N . ILE A 1 334 ? -5.749 -23.115 -6.583 1.00 86.88 334 ILE A N 1
ATOM 2708 C CA . ILE A 1 334 ? -6.212 -24.235 -7.415 1.00 86.88 334 ILE A CA 1
ATOM 2709 C C . ILE A 1 334 ? -7.610 -24.005 -7.991 1.00 86.88 334 ILE A C 1
ATOM 2711 O O . ILE A 1 334 ? -7.971 -24.640 -8.976 1.00 86.88 334 ILE A O 1
ATOM 2715 N N . GLU A 1 335 ? -8.394 -23.105 -7.394 1.00 83.81 335 GLU A N 1
ATOM 2716 C CA . GLU A 1 335 ? -9.708 -22.729 -7.924 1.00 83.81 335 GLU A CA 1
ATOM 2717 C C . GLU A 1 335 ? -9.594 -21.755 -9.104 1.00 83.81 335 GLU A C 1
ATOM 2719 O O . GLU A 1 335 ? -10.505 -21.679 -9.926 1.00 83.81 335 GLU A O 1
ATOM 2724 N N . LYS A 1 336 ? -8.475 -21.019 -9.203 1.00 75.31 336 LYS A N 1
ATOM 2725 C CA . LYS A 1 336 ? -8.232 -20.035 -10.270 1.00 75.31 336 LYS A CA 1
ATOM 2726 C C . LYS A 1 336 ? -7.356 -20.552 -11.405 1.00 75.31 336 LYS A C 1
ATOM 2728 O O . LYS A 1 336 ? -7.520 -20.087 -12.527 1.00 75.31 336 LYS A O 1
ATOM 2733 N N . TYR A 1 337 ? -6.440 -21.477 -11.125 1.00 73.12 337 TYR A N 1
ATOM 2734 C CA . TYR A 1 337 ? -5.632 -22.132 -12.150 1.00 73.12 337 TYR A CA 1
ATOM 2735 C C . TYR A 1 337 ? -5.735 -23.644 -12.041 1.00 73.12 337 TYR A C 1
ATOM 2737 O O . TYR A 1 337 ? -5.369 -24.230 -11.017 1.00 73.12 337 TYR A O 1
ATOM 2745 N N . SER A 1 338 ? -6.099 -24.291 -13.146 1.00 67.12 338 SER A N 1
ATOM 2746 C CA . SER A 1 338 ? -5.731 -25.689 -13.328 1.00 67.12 338 SER A CA 1
ATOM 2747 C C . SER A 1 338 ? -4.217 -25.821 -13.547 1.00 67.12 338 SER A C 1
ATOM 2749 O O . SER A 1 338 ? -3.539 -24.901 -14.015 1.00 67.12 338 SER A O 1
ATOM 2751 N N . MET A 1 339 ? -3.676 -26.998 -13.223 1.00 65.94 339 MET A N 1
ATOM 2752 C CA . MET A 1 339 ? -2.245 -27.302 -13.344 1.00 65.94 339 MET A CA 1
ATOM 2753 C C . MET A 1 339 ? -1.711 -27.003 -14.765 1.00 65.94 339 MET A C 1
ATOM 2755 O O . MET A 1 339 ? -0.640 -26.426 -14.919 1.00 65.94 339 MET A O 1
ATOM 2759 N N . GLY A 1 340 ? -2.495 -27.297 -15.807 1.00 64.62 340 GLY A N 1
ATOM 2760 C CA . GLY A 1 340 ? -2.121 -27.004 -17.194 1.00 64.62 340 GLY A CA 1
ATOM 2761 C C . GLY A 1 340 ? -2.259 -25.530 -17.592 1.00 64.62 340 GLY A C 1
ATOM 2762 O O . GLY A 1 340 ? -1.484 -25.053 -18.413 1.00 64.62 340 GLY A O 1
ATOM 2763 N N . GLU A 1 341 ? -3.199 -24.774 -17.019 1.00 67.31 341 GLU A N 1
ATOM 2764 C CA . GLU A 1 341 ? -3.417 -23.359 -17.369 1.00 67.31 341 GLU A CA 1
ATOM 2765 C C . GLU A 1 341 ? -2.324 -22.443 -16.834 1.00 67.31 341 GLU A C 1
ATOM 2767 O O . GLU A 1 341 ? -1.926 -21.511 -17.534 1.00 67.31 341 GLU A O 1
ATOM 2772 N N . LEU A 1 342 ? -1.801 -22.705 -15.631 1.00 69.06 342 LEU A N 1
ATOM 2773 C CA . LEU A 1 342 ? -0.662 -21.940 -15.126 1.00 69.06 342 LEU A CA 1
ATOM 2774 C C . LEU A 1 342 ? 0.583 -22.237 -15.966 1.00 69.06 342 LEU A C 1
ATOM 2776 O O . LEU A 1 342 ? 1.252 -21.311 -16.412 1.00 69.06 342 LEU A O 1
ATOM 2780 N N . GLU A 1 343 ? 0.844 -23.512 -16.269 1.00 68.62 343 GLU A N 1
ATOM 2781 C CA . GLU A 1 343 ? 1.913 -23.899 -17.195 1.00 68.62 343 GLU A CA 1
ATOM 2782 C C . GLU A 1 343 ? 1.721 -23.321 -18.592 1.00 68.62 343 GLU A C 1
ATOM 2784 O O . GLU A 1 343 ? 2.713 -22.971 -19.203 1.00 68.62 343 GLU A O 1
ATOM 2789 N N . THR A 1 344 ? 0.492 -23.157 -19.086 1.00 64.88 344 THR A N 1
ATOM 2790 C CA . THR A 1 344 ? 0.201 -22.561 -20.405 1.00 64.88 344 THR A CA 1
ATOM 2791 C C . THR A 1 344 ? 0.318 -21.034 -20.386 1.00 64.88 344 THR A C 1
ATOM 2793 O O . THR A 1 344 ? 0.825 -20.439 -21.335 1.00 64.88 344 THR A O 1
ATOM 2796 N N . THR A 1 345 ? -0.063 -20.389 -19.278 1.00 62.44 345 THR A N 1
ATOM 2797 C CA . THR A 1 345 ? 0.175 -18.955 -19.022 1.00 62.44 345 THR A CA 1
ATOM 2798 C C . THR A 1 345 ? 1.677 -18.659 -19.003 1.00 62.44 345 THR A C 1
ATOM 2800 O O . THR A 1 345 ? 2.122 -17.622 -19.494 1.00 62.44 345 THR A O 1
ATOM 2803 N N . LEU A 1 346 ? 2.469 -19.609 -18.500 1.00 60.78 346 LEU A N 1
ATOM 2804 C CA . LEU A 1 346 ? 3.928 -19.621 -18.596 1.00 60.78 346 LEU A CA 1
ATOM 2805 C C . LEU A 1 346 ? 4.421 -20.126 -19.970 1.00 60.78 346 LEU A C 1
ATOM 2807 O O . LEU A 1 346 ? 5.495 -19.748 -20.422 1.00 60.78 346 LEU A O 1
ATOM 2811 N N . GLY A 1 347 ? 3.632 -20.967 -20.637 1.00 49.53 347 GLY A N 1
ATOM 2812 C CA . GLY A 1 347 ? 3.988 -21.883 -21.725 1.00 49.53 347 GLY A CA 1
ATOM 2813 C C . GLY A 1 347 ? 3.920 -21.309 -23.131 1.00 49.53 347 GLY A C 1
ATOM 2814 O O . GLY A 1 347 ? 4.475 -21.901 -24.047 1.00 49.53 347 GLY A O 1
ATOM 2815 N N . ASN A 1 348 ? 3.397 -20.095 -23.299 1.00 47.25 348 ASN A N 1
ATOM 2816 C CA . ASN A 1 348 ? 3.797 -19.274 -24.447 1.00 47.25 348 ASN A CA 1
ATOM 2817 C C . ASN A 1 348 ? 5.279 -18.826 -24.356 1.00 47.25 348 ASN A C 1
ATOM 2819 O O . ASN A 1 348 ? 5.794 -18.247 -25.310 1.00 47.25 348 ASN A O 1
ATOM 2823 N N . TYR A 1 349 ? 5.969 -19.101 -23.236 1.00 53.50 349 TYR A N 1
ATOM 2824 C CA . TYR A 1 349 ? 7.356 -18.701 -22.955 1.00 53.50 349 TYR A CA 1
ATOM 2825 C C . TYR A 1 349 ? 8.251 -19.840 -22.425 1.00 53.50 349 TYR A C 1
ATOM 2827 O O . TYR A 1 349 ? 9.432 -19.613 -22.168 1.00 53.50 349 TYR A O 1
ATOM 2835 N N . ILE A 1 350 ? 7.723 -21.063 -22.286 1.00 47.59 350 ILE A N 1
ATOM 2836 C CA . ILE A 1 350 ? 8.497 -22.278 -21.991 1.00 47.59 350 ILE A CA 1
ATOM 2837 C C . ILE A 1 350 ? 8.788 -22.950 -23.333 1.00 47.59 350 ILE A C 1
ATOM 2839 O O . ILE A 1 350 ? 7.866 -23.391 -24.018 1.00 47.59 350 ILE A O 1
ATOM 2843 N N . HIS A 1 351 ? 10.058 -23.057 -23.728 1.00 40.19 351 HIS A N 1
ATOM 2844 C CA . HIS A 1 351 ? 10.402 -23.998 -24.790 1.00 40.19 351 HIS A CA 1
ATOM 2845 C C . HIS A 1 351 ? 10.120 -25.400 -24.246 1.00 40.19 351 HIS A C 1
ATOM 2847 O O . HIS A 1 351 ? 10.760 -25.837 -23.290 1.00 40.19 351 HIS A O 1
ATOM 2853 N N . ASN A 1 352 ? 9.110 -26.067 -24.808 1.00 35.81 352 ASN A N 1
ATOM 2854 C CA . ASN A 1 352 ? 8.753 -27.427 -24.436 1.00 35.81 352 ASN A CA 1
ATOM 2855 C C . ASN A 1 352 ? 9.993 -28.327 -24.419 1.00 35.81 352 ASN A C 1
ATOM 2857 O O . ASN A 1 352 ? 10.677 -28.485 -25.430 1.00 35.81 352 ASN A O 1
ATOM 2861 N N . LEU A 1 353 ? 10.235 -28.883 -23.231 1.00 35.72 353 LEU A N 1
ATOM 2862 C CA . LEU A 1 353 ? 10.453 -30.304 -22.970 1.00 35.72 353 LEU A CA 1
ATOM 2863 C C . LEU A 1 353 ? 10.486 -31.160 -24.247 1.00 35.72 353 LEU A C 1
ATOM 2865 O O . LEU A 1 353 ? 9.445 -31.430 -24.851 1.00 35.72 353 LEU A O 1
ATOM 2869 N N . SER A 1 354 ? 11.690 -31.597 -24.616 1.00 30.58 354 SER A N 1
ATOM 2870 C CA . SER A 1 354 ? 11.886 -32.870 -25.312 1.00 30.58 354 SER A CA 1
ATOM 2871 C C . SER A 1 354 ? 11.777 -34.025 -24.329 1.00 30.58 354 SER A C 1
ATOM 2873 O O . SER A 1 354 ? 12.477 -33.924 -23.290 1.00 30.58 354 SER A O 1
#

pLDDT: mean 80.55, std 15.67, range [30.58, 98.38]

Organism: NCBI:txid2918990

Sequence (354 aa):
MDPIQLGLIASILSGVCTAAWTVLTWRQQQDKEEEAKRDRNAALYVNPFILAAEELQDALYNYLSGNYHKLPGEETRQGYAGFSAAALEIVYTIVIYFGWSFTIYRYGPYTSDEKLIELTRQVSEMFSDITHASEAEEDAFYFSYPEQKALGLTFVKPTAIAYAHAANTAHLNTHLPPVESQFPSFESISLYDFEEQIKNQRNERSALYLNIRDALHAIDKAQPTADFTGRQRLVRVQNYLVDLVNYLEEKEGFSVSVSKRRRARHHLTFAQLFGYIDLQVAHHIPGRLRLKFPVLKNNMIYGVHFESFFFSLEGVKNVRVNLQACSIVIEYDIEKYSMGELETTLGNYIHNLS